Protein AF-A0A351C4S5-F1 (afdb_monomer_lite)

Structure (mmCIF, N/CA/C/O backbone):
data_AF-A0A351C4S5-F1
#
_entry.id   AF-A0A351C4S5-F1
#
loop_
_atom_site.group_PDB
_atom_site.id
_atom_site.type_symbol
_atom_site.label_atom_id
_atom_site.label_alt_id
_atom_site.label_comp_id
_atom_site.label_asym_id
_atom_site.label_entity_id
_atom_site.label_seq_id
_atom_site.pdbx_PDB_ins_code
_atom_site.Cartn_x
_atom_site.Cartn_y
_atom_site.Cartn_z
_atom_site.occupancy
_atom_site.B_iso_or_equiv
_atom_site.auth_seq_id
_atom_site.auth_comp_id
_atom_site.auth_asym_id
_atom_site.auth_atom_id
_atom_site.pdbx_PDB_model_num
ATOM 1 N N . MET A 1 1 ? 47.647 10.165 -13.454 1.00 31.45 1 MET A N 1
ATOM 2 C CA . MET A 1 1 ? 47.390 11.399 -14.233 1.00 31.45 1 MET A CA 1
ATOM 3 C C . MET A 1 1 ? 46.393 11.070 -15.340 1.00 31.45 1 MET A C 1
ATOM 5 O O . MET A 1 1 ? 46.731 10.195 -16.114 1.00 31.45 1 MET A O 1
ATOM 9 N N . ARG A 1 2 ? 45.232 11.763 -15.352 1.00 29.12 2 ARG A N 1
ATOM 10 C CA . ARG A 1 2 ? 44.241 12.017 -16.445 1.00 29.12 2 ARG A CA 1
ATOM 11 C C . ARG A 1 2 ? 43.713 10.807 -17.261 1.00 29.12 2 ARG A C 1
ATOM 13 O O . ARG A 1 2 ? 44.501 10.076 -17.832 1.00 29.12 2 ARG A O 1
ATOM 20 N N . ALA A 1 3 ? 42.407 10.478 -17.222 1.00 31.06 3 ALA A N 1
ATOM 21 C CA . ALA A 1 3 ? 41.271 11.088 -17.971 1.00 31.06 3 ALA A CA 1
ATOM 22 C C . ALA A 1 3 ? 41.498 11.008 -19.501 1.00 31.06 3 ALA A C 1
ATOM 24 O O . ALA A 1 3 ? 42.571 11.394 -19.942 1.00 31.06 3 ALA A O 1
ATOM 25 N N . THR A 1 4 ? 40.619 10.544 -20.399 1.00 35.41 4 THR A N 1
ATOM 26 C CA . THR A 1 4 ? 39.140 10.538 -20.546 1.00 35.41 4 THR A CA 1
ATOM 27 C C . THR A 1 4 ? 38.830 9.799 -21.870 1.00 35.41 4 THR A C 1
ATOM 29 O O . THR A 1 4 ? 39.731 9.753 -22.702 1.00 35.41 4 THR A O 1
ATOM 32 N N . LEU A 1 5 ? 37.597 9.304 -22.091 1.00 30.70 5 LEU A N 1
ATOM 33 C CA . LEU A 1 5 ? 36.841 9.234 -23.379 1.00 30.70 5 LEU A CA 1
ATOM 34 C C . LEU A 1 5 ? 35.599 8.339 -23.158 1.00 30.70 5 LEU A C 1
ATOM 36 O O . LEU A 1 5 ? 35.721 7.133 -22.996 1.00 30.70 5 LEU A O 1
ATOM 40 N N . HIS A 1 6 ? 34.473 8.928 -22.757 1.00 31.64 6 HIS A N 1
ATOM 41 C CA . HIS A 1 6 ? 33.320 9.344 -23.576 1.00 31.64 6 HIS A CA 1
ATOM 42 C C . HIS A 1 6 ? 32.434 8.207 -24.106 1.00 31.64 6 HIS A C 1
ATOM 44 O O . HIS A 1 6 ? 32.790 7.445 -24.994 1.00 31.64 6 HIS A O 1
ATOM 50 N N . ASN A 1 7 ? 31.242 8.190 -23.512 1.00 35.78 7 ASN A N 1
ATOM 51 C CA . ASN A 1 7 ? 30.105 7.314 -23.706 1.00 35.78 7 ASN A CA 1
ATOM 52 C C . ASN A 1 7 ? 29.044 8.108 -24.494 1.00 35.78 7 ASN A C 1
ATOM 54 O O . ASN A 1 7 ? 28.568 9.120 -23.981 1.00 35.78 7 ASN A O 1
ATOM 58 N N . THR A 1 8 ? 28.701 7.697 -25.716 1.00 32.88 8 THR A N 1
ATOM 59 C CA . THR A 1 8 ? 27.538 8.212 -26.467 1.00 32.88 8 THR A CA 1
ATOM 60 C C . THR A 1 8 ? 27.037 7.144 -27.437 1.00 32.88 8 THR A C 1
ATOM 62 O O . THR A 1 8 ? 27.452 7.114 -28.592 1.00 32.88 8 THR A O 1
ATOM 65 N N . ALA A 1 9 ? 26.151 6.267 -26.970 1.00 29.78 9 ALA A N 1
ATOM 66 C CA . ALA A 1 9 ? 25.188 5.549 -27.806 1.00 29.78 9 ALA A CA 1
ATOM 67 C C . ALA A 1 9 ? 24.167 4.857 -26.895 1.00 29.78 9 ALA A C 1
ATOM 69 O O . ALA A 1 9 ? 24.477 3.808 -26.344 1.00 29.78 9 ALA A O 1
ATOM 70 N N . SER A 1 10 ? 22.997 5.473 -26.698 1.00 37.47 10 SER A N 1
ATOM 71 C CA . SER A 1 10 ? 21.701 4.816 -26.412 1.00 37.47 10 SER A CA 1
ATOM 72 C C . SER A 1 10 ? 20.688 5.855 -25.937 1.00 37.47 10 SER A C 1
ATOM 74 O O . SER A 1 10 ? 20.418 5.954 -24.752 1.00 37.47 10 SER A O 1
ATOM 76 N N . PHE A 1 11 ? 20.153 6.663 -26.852 1.00 37.97 11 PHE A N 1
ATOM 77 C CA . PHE A 1 11 ? 18.953 7.478 -26.616 1.00 37.97 11 PHE A CA 1
ATOM 78 C C . PHE A 1 11 ? 18.295 7.763 -27.972 1.00 37.97 11 PHE A C 1
ATOM 80 O O . PHE A 1 11 ? 18.429 8.847 -28.527 1.00 37.97 11 PHE A O 1
ATOM 87 N N . ALA A 1 12 ? 17.665 6.744 -28.561 1.00 29.59 12 ALA A N 1
ATOM 88 C CA . ALA A 1 12 ? 16.801 6.918 -29.737 1.00 29.59 12 ALA A CA 1
ATOM 89 C C . ALA A 1 12 ? 15.737 5.815 -29.914 1.00 29.59 12 ALA A C 1
ATOM 91 O O . ALA A 1 12 ? 14.929 5.905 -30.832 1.00 29.59 12 ALA A O 1
ATOM 92 N N . LEU A 1 13 ? 15.686 4.794 -29.050 1.00 34.06 13 LEU A N 1
ATOM 93 C CA . LEU A 1 13 ? 14.859 3.603 -29.271 1.00 34.06 13 LEU A CA 1
ATOM 94 C C . LEU A 1 13 ? 13.734 3.449 -28.234 1.00 34.06 13 LEU A C 1
ATOM 96 O O . LEU A 1 13 ? 13.562 2.391 -27.657 1.00 34.06 13 LEU A O 1
ATOM 100 N N . ILE A 1 14 ? 12.981 4.516 -27.960 1.00 39.47 14 ILE A N 1
ATOM 101 C CA . ILE A 1 14 ? 11.713 4.410 -27.200 1.00 39.47 14 ILE A CA 1
ATOM 102 C C . ILE A 1 14 ? 10.558 5.114 -27.940 1.00 39.47 14 ILE A C 1
ATOM 104 O O . ILE A 1 14 ? 9.404 4.727 -27.804 1.00 39.47 14 ILE A O 1
ATOM 108 N N . ALA A 1 15 ? 10.844 6.053 -28.850 1.00 33.88 15 ALA A N 1
ATOM 109 C CA . ALA A 1 15 ? 9.812 6.759 -29.618 1.00 33.88 15 ALA A CA 1
ATOM 110 C C . ALA A 1 15 ? 9.330 6.033 -30.898 1.00 33.88 15 ALA A C 1
ATOM 112 O O . ALA A 1 15 ? 8.409 6.513 -31.552 1.00 33.88 15 ALA A O 1
ATOM 113 N N . ALA A 1 16 ? 9.921 4.892 -31.279 1.00 32.41 16 ALA A N 1
ATOM 114 C CA . ALA A 1 16 ? 9.614 4.213 -32.549 1.00 32.41 16 ALA A CA 1
ATOM 115 C C . ALA A 1 16 ? 8.739 2.946 -32.424 1.00 32.41 16 ALA A C 1
ATOM 117 O O . ALA A 1 16 ? 8.322 2.406 -33.446 1.00 32.41 16 ALA A O 1
ATOM 118 N N . LEU A 1 17 ? 8.417 2.476 -31.211 1.00 37.06 17 LEU A N 1
ATOM 119 C CA . LEU A 1 17 ? 7.699 1.202 -31.024 1.00 37.06 17 LEU A CA 1
ATOM 120 C C . LEU A 1 17 ? 6.160 1.333 -31.001 1.00 37.06 17 LEU A C 1
ATOM 122 O O . LEU A 1 17 ? 5.456 0.332 -30.955 1.00 37.06 17 LEU A O 1
ATOM 126 N N . LEU A 1 18 ? 5.616 2.550 -31.107 1.00 35.62 18 LEU A N 1
ATOM 127 C CA . LEU A 1 18 ? 4.166 2.812 -31.094 1.00 35.62 18 LEU A CA 1
ATOM 128 C C . LEU A 1 18 ? 3.515 2.912 -32.489 1.00 35.62 18 LEU A C 1
ATOM 130 O O . LEU A 1 18 ? 2.342 3.261 -32.582 1.00 35.62 18 LEU A O 1
ATOM 134 N N . LEU A 1 19 ? 4.228 2.583 -33.579 1.00 33.00 19 LEU A N 1
ATOM 135 C CA . LEU A 1 19 ? 3.692 2.711 -34.947 1.00 33.00 19 LEU A CA 1
ATOM 136 C C . LEU A 1 19 ? 3.712 1.445 -35.823 1.00 33.00 19 LEU A C 1
ATOM 138 O O . LEU A 1 19 ? 3.439 1.544 -37.018 1.00 33.00 19 LEU A O 1
ATOM 142 N N . VAL A 1 20 ? 3.985 0.253 -35.279 1.00 36.84 20 VAL A N 1
ATOM 143 C CA . VAL A 1 20 ? 3.988 -0.991 -36.079 1.00 36.84 20 VAL A CA 1
ATOM 144 C C . VAL A 1 20 ? 3.228 -2.116 -35.381 1.00 36.84 20 VAL A C 1
ATOM 146 O O . VAL A 1 20 ? 3.829 -3.105 -34.997 1.00 36.84 20 VAL A O 1
ATOM 149 N N . LEU A 1 21 ? 1.902 -1.999 -35.252 1.00 34.41 21 LEU A N 1
ATOM 150 C CA . LEU A 1 21 ? 1.003 -3.152 -35.064 1.00 34.41 21 LEU A CA 1
ATOM 151 C C . LEU A 1 21 ? -0.395 -2.855 -35.643 1.00 34.41 21 LEU A C 1
ATOM 153 O O . LEU A 1 21 ? -1.374 -2.684 -34.924 1.00 34.41 21 LEU A O 1
ATOM 157 N N . SER A 1 22 ? -0.504 -2.823 -36.971 1.00 38.31 22 SER A N 1
ATOM 158 C CA . SER A 1 22 ? -1.782 -2.973 -37.684 1.00 38.31 22 SER A CA 1
ATOM 159 C C . SER A 1 22 ? -1.662 -4.077 -38.738 1.00 38.31 22 SER A C 1
ATOM 161 O O . SER A 1 22 ? -1.657 -3.845 -39.943 1.00 38.31 22 SER A O 1
ATOM 163 N N . GLY A 1 23 ? -1.534 -5.316 -38.258 1.00 32.28 23 GLY A N 1
ATOM 164 C CA . GLY A 1 23 ? -1.707 -6.531 -39.058 1.00 32.28 23 GLY A CA 1
ATOM 165 C C . GLY A 1 23 ? -3.012 -7.237 -38.662 1.00 32.28 23 GLY A C 1
ATOM 166 O O . GLY A 1 23 ? -3.305 -7.310 -37.467 1.00 32.28 23 GLY A O 1
ATOM 167 N N . PRO A 1 24 ? -3.824 -7.731 -39.614 1.00 30.86 24 PRO A N 1
ATOM 168 C CA . PRO A 1 24 ? -5.146 -8.273 -39.311 1.00 30.86 24 PRO A CA 1
ATOM 169 C C . PRO A 1 24 ? -5.042 -9.617 -38.575 1.00 30.86 24 PRO A C 1
ATOM 171 O O . PRO A 1 24 ? -4.341 -10.527 -39.017 1.00 30.86 24 PRO A O 1
ATOM 174 N N . LYS A 1 25 ? -5.775 -9.757 -37.463 1.00 35.47 25 LYS A N 1
ATOM 175 C CA . LYS A 1 25 ? -5.999 -11.049 -36.795 1.00 35.47 25 LYS A CA 1
ATOM 176 C C . LYS A 1 25 ? -7.000 -11.895 -37.605 1.00 35.47 25 LYS A C 1
ATOM 178 O O . LYS A 1 25 ? -7.930 -11.326 -38.180 1.00 35.47 25 LYS A O 1
ATOM 183 N N . PRO A 1 26 ? -6.855 -13.233 -37.652 1.00 28.98 26 PRO A N 1
ATOM 184 C CA . PRO A 1 26 ? -7.799 -14.101 -38.346 1.00 28.98 26 PRO A CA 1
ATOM 185 C C . PRO A 1 26 ? -9.131 -14.179 -37.587 1.00 28.98 26 PRO A C 1
ATOM 187 O O . PRO A 1 26 ? -9.164 -14.273 -36.360 1.00 28.98 26 PRO A O 1
ATOM 190 N N . ALA A 1 27 ? -10.226 -14.129 -38.345 1.00 29.84 27 ALA A N 1
ATOM 191 C CA . ALA A 1 27 ? -11.593 -14.217 -37.853 1.00 29.84 27 ALA A CA 1
ATOM 192 C C . ALA A 1 27 ? -11.905 -15.626 -37.321 1.00 29.84 27 ALA A C 1
ATOM 194 O O . ALA A 1 27 ? -11.733 -16.613 -38.037 1.00 29.84 27 ALA A O 1
ATOM 195 N N . PHE A 1 28 ? -12.410 -15.709 -36.090 1.00 29.08 28 PHE A N 1
ATOM 196 C CA . PHE A 1 28 ? -13.125 -16.888 -35.610 1.00 29.08 28 PHE A CA 1
ATOM 197 C C . PHE A 1 28 ? -14.581 -16.808 -36.079 1.00 29.08 28 PHE A C 1
ATOM 199 O O . PHE A 1 28 ? -15.239 -15.780 -35.926 1.00 29.08 28 PHE A O 1
ATOM 206 N N . ALA A 1 29 ? -15.048 -17.888 -36.703 1.00 28.16 29 ALA A N 1
ATOM 207 C CA . ALA A 1 29 ? -16.394 -18.024 -37.233 1.00 28.16 29 ALA A CA 1
ATOM 208 C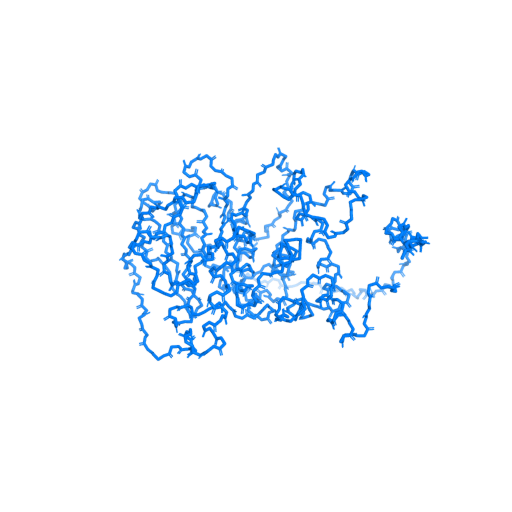 C . ALA A 1 29 ? -17.428 -18.065 -36.096 1.00 28.16 29 ALA A C 1
ATOM 210 O O . ALA A 1 29 ? -17.311 -18.872 -35.176 1.00 28.16 29 ALA A O 1
ATOM 211 N N . ALA A 1 30 ? -18.439 -17.203 -36.190 1.00 27.12 30 ALA A N 1
ATOM 212 C CA . ALA A 1 30 ? -19.672 -17.309 -35.426 1.00 27.12 30 ALA A CA 1
ATOM 213 C C . ALA A 1 30 ? -20.612 -18.281 -36.152 1.00 27.12 30 ALA A C 1
ATOM 215 O O . ALA A 1 30 ? -20.925 -18.072 -37.326 1.00 27.12 30 ALA A O 1
ATOM 216 N N . GLU A 1 31 ? -21.047 -19.336 -35.467 1.00 27.23 31 GLU A N 1
ATOM 217 C CA . GLU A 1 31 ? -22.171 -20.164 -35.904 1.00 27.23 31 GLU A CA 1
ATOM 218 C C . GLU A 1 31 ? -23.482 -19.613 -35.332 1.00 27.23 31 GLU A C 1
ATOM 220 O O . GLU A 1 31 ? -23.534 -19.065 -34.231 1.00 27.23 31 GLU A O 1
ATOM 225 N N . SER A 1 32 ? -24.523 -19.710 -36.151 1.00 29.28 32 SER A N 1
ATOM 226 C CA . SER A 1 32 ? -25.830 -19.075 -36.027 1.00 29.28 32 SER A CA 1
ATOM 227 C C . SER A 1 32 ? -26.835 -19.849 -35.159 1.00 29.28 32 SER A C 1
ATOM 229 O O . SER A 1 32 ? -26.936 -21.067 -35.275 1.00 29.28 32 SER A O 1
ATOM 231 N N . ASP A 1 33 ? -27.606 -19.065 -34.400 1.00 33.19 33 ASP A N 1
ATOM 232 C CA . ASP A 1 33 ? -28.903 -19.240 -33.699 1.00 33.19 33 ASP A CA 1
ATOM 233 C C . ASP A 1 33 ? -29.888 -20.329 -34.220 1.00 33.19 33 ASP A C 1
ATOM 235 O O . ASP A 1 33 ? -29.825 -20.667 -35.409 1.00 33.19 33 ASP A O 1
ATOM 239 N N . PRO A 1 34 ? -30.868 -20.835 -33.415 1.00 33.94 34 PRO A N 1
ATOM 240 C CA . PRO A 1 34 ? -32.028 -20.009 -33.009 1.00 33.94 34 PRO A CA 1
ATOM 241 C C . PRO A 1 34 ? -32.689 -20.270 -31.621 1.00 33.94 34 PRO A C 1
ATOM 243 O O . PRO A 1 34 ? -32.809 -21.399 -31.144 1.00 33.94 34 PRO A O 1
ATOM 246 N N . ASP A 1 35 ? -33.235 -19.187 -31.058 1.00 30.64 35 ASP A N 1
ATOM 247 C CA . ASP A 1 35 ? -34.238 -19.027 -29.972 1.00 30.64 35 ASP A CA 1
ATOM 248 C C . ASP A 1 35 ? -35.634 -19.676 -30.261 1.00 30.64 35 ASP A C 1
ATOM 250 O O . ASP A 1 35 ? -35.849 -20.139 -31.388 1.00 30.64 35 ASP A O 1
ATOM 254 N N . PRO A 1 36 ? -36.693 -19.592 -29.395 1.00 43.78 36 PRO A N 1
ATOM 255 C CA . PRO A 1 36 ? -36.783 -19.287 -27.943 1.00 43.78 36 PRO A CA 1
ATOM 256 C C . PRO A 1 36 ? -37.808 -20.167 -27.153 1.00 43.78 36 PRO A C 1
ATOM 258 O O . PRO A 1 36 ? -38.821 -20.584 -27.712 1.00 43.78 36 PRO A O 1
ATOM 261 N N . VAL A 1 37 ? -37.694 -20.320 -25.816 1.00 29.41 37 VAL A N 1
ATOM 262 C CA . VAL A 1 37 ? -38.869 -20.592 -24.933 1.00 29.41 37 VAL A CA 1
ATOM 263 C C . VAL A 1 37 ? -38.724 -19.980 -23.523 1.00 29.41 37 VAL A C 1
ATOM 265 O O . VAL A 1 37 ? -37.982 -20.466 -22.679 1.00 29.41 37 VAL A O 1
ATOM 268 N N . SER A 1 38 ? -39.530 -18.940 -23.275 1.00 28.88 38 SER A N 1
ATOM 269 C CA . SER A 1 38 ? -40.297 -18.616 -22.053 1.00 28.88 38 SER A CA 1
ATOM 270 C C . SER A 1 38 ? -39.954 -19.352 -20.737 1.00 28.88 38 SER A C 1
ATOM 272 O O . SER A 1 38 ? -40.337 -20.506 -20.542 1.00 28.88 38 SER A O 1
ATOM 274 N N . GLY A 1 39 ? -39.454 -18.611 -19.740 1.00 26.67 39 GLY A N 1
ATOM 275 C CA . GLY A 1 39 ? -39.440 -19.056 -18.343 1.00 26.67 39 GLY A CA 1
ATOM 276 C C . GLY A 1 39 ? -38.959 -17.974 -17.378 1.00 26.67 39 GLY A C 1
ATOM 277 O O . GLY A 1 39 ? -37.790 -17.622 -17.347 1.00 26.67 39 GLY A O 1
ATOM 278 N N . ARG A 1 40 ? -39.884 -17.425 -16.594 1.00 32.84 40 ARG A N 1
ATOM 279 C CA . ARG A 1 40 ? -39.691 -16.342 -15.620 1.00 32.84 40 ARG A CA 1
ATOM 280 C C . ARG A 1 40 ? -38.689 -16.756 -14.524 1.00 32.84 40 ARG A C 1
ATOM 282 O O . ARG A 1 40 ? -39.000 -17.634 -13.726 1.00 32.84 40 ARG A O 1
ATOM 289 N N . SER A 1 41 ? -37.541 -16.085 -14.447 1.00 25.61 41 SER A N 1
ATOM 290 C CA . SER A 1 41 ? -36.600 -16.155 -13.320 1.00 25.61 41 SER A CA 1
ATOM 291 C C . SER A 1 41 ? -36.228 -14.732 -12.913 1.00 25.61 41 SER A C 1
ATOM 293 O O . SER A 1 41 ? -35.716 -13.956 -13.715 1.00 25.61 41 SER A O 1
ATOM 295 N N . VAL A 1 42 ? -36.563 -14.372 -11.677 1.00 33.97 42 VAL A N 1
ATOM 296 C CA . VAL A 1 42 ? -36.123 -13.132 -11.037 1.00 33.97 42 VAL A CA 1
ATOM 297 C C . VAL A 1 42 ? -34.687 -13.376 -10.584 1.00 33.97 42 VAL A C 1
ATOM 299 O O . VAL A 1 42 ? -34.466 -14.105 -9.620 1.00 33.97 42 VAL A O 1
ATOM 302 N N . HIS A 1 43 ? -33.716 -12.810 -11.298 1.00 26.64 43 HIS A N 1
ATOM 303 C CA . HIS A 1 43 ? -32.318 -12.795 -10.881 1.00 26.64 43 HIS A CA 1
ATOM 304 C C . HIS A 1 43 ? -31.965 -11.393 -10.390 1.00 26.64 43 HIS A C 1
ATOM 306 O O . HIS A 1 43 ? -31.968 -10.425 -11.147 1.00 26.64 43 HIS A O 1
ATOM 312 N N . LEU A 1 44 ? -31.729 -11.297 -9.083 1.00 32.16 44 LEU A N 1
ATOM 313 C CA . LEU A 1 44 ? -31.087 -10.159 -8.448 1.00 32.16 44 LEU A CA 1
ATOM 314 C C . LEU A 1 44 ? -29.584 -10.296 -8.691 1.00 32.16 44 LEU A C 1
ATOM 316 O O . LEU A 1 44 ? -28.926 -11.105 -8.046 1.00 32.16 44 LEU A O 1
ATOM 320 N N . THR A 1 45 ? -29.051 -9.493 -9.598 1.00 26.36 45 THR A N 1
ATOM 321 C CA . THR A 1 45 ? -27.617 -9.209 -9.675 1.00 26.36 45 THR A CA 1
ATOM 322 C C . THR A 1 45 ? -27.458 -7.705 -9.820 1.00 26.36 45 THR A C 1
ATOM 324 O O . THR A 1 45 ? -27.775 -7.177 -10.886 1.00 26.36 45 THR A O 1
ATOM 327 N N . PRO A 1 46 ? -26.963 -6.981 -8.806 1.00 30.52 46 PRO A N 1
ATOM 328 C CA . PRO A 1 46 ? -26.264 -5.744 -9.061 1.00 30.52 46 PRO A CA 1
ATOM 329 C C . PRO A 1 46 ? -24.804 -6.127 -9.309 1.00 30.52 46 PRO A C 1
ATOM 331 O O . PRO A 1 46 ? -23.984 -6.112 -8.398 1.00 30.52 46 PRO A O 1
ATOM 334 N N . GLN A 1 47 ? -24.482 -6.536 -10.536 1.00 31.91 47 GLN A N 1
ATOM 335 C CA . GLN A 1 47 ? -23.096 -6.459 -10.976 1.00 31.91 47 GLN A CA 1
ATOM 336 C C . GLN A 1 47 ? -22.881 -4.981 -11.292 1.00 31.91 47 GLN A C 1
ATOM 338 O O . GLN A 1 47 ? -23.349 -4.472 -12.308 1.00 31.91 47 GLN A O 1
ATOM 343 N N . LEU A 1 48 ? -22.331 -4.263 -10.315 1.00 30.42 48 LEU A N 1
ATOM 344 C CA . LEU A 1 48 ? -21.966 -2.866 -10.459 1.00 30.42 48 LEU A CA 1
ATOM 345 C C . LEU A 1 48 ? -20.759 -2.828 -11.407 1.00 30.42 48 LEU A C 1
ATOM 347 O O . LEU A 1 48 ? -19.613 -2.873 -10.968 1.00 30.42 48 LEU A O 1
ATOM 351 N N . ASP A 1 49 ? -21.022 -2.820 -12.714 1.00 28.62 49 ASP A N 1
ATOM 352 C CA . ASP A 1 49 ? -20.033 -2.432 -13.716 1.00 28.62 49 ASP A CA 1
ATOM 353 C C . ASP A 1 49 ? -19.723 -0.953 -13.476 1.00 28.62 49 ASP A C 1
ATOM 355 O O . ASP A 1 49 ? -20.398 -0.050 -13.972 1.00 28.62 49 ASP A O 1
ATOM 359 N N . LEU A 1 50 ? -18.734 -0.705 -12.618 1.00 33.53 50 LEU A N 1
ATOM 360 C CA . LEU A 1 50 ? -18.165 0.614 -12.406 1.00 33.53 50 LEU A CA 1
ATOM 361 C C . LEU A 1 50 ? -17.424 1.006 -13.690 1.00 33.53 50 LEU A C 1
ATOM 363 O O . LEU A 1 50 ? -16.248 0.690 -13.884 1.00 33.53 50 LEU A O 1
ATOM 367 N N . ASP A 1 51 ? -18.152 1.675 -14.581 1.00 29.69 51 ASP A N 1
ATOM 368 C CA . ASP A 1 51 ? -17.612 2.455 -15.690 1.00 29.69 51 ASP A CA 1
ATOM 369 C C . ASP A 1 51 ? -16.738 3.582 -15.118 1.00 29.69 51 ASP A C 1
ATOM 371 O O . ASP A 1 51 ? -17.201 4.661 -14.753 1.00 29.69 51 ASP A O 1
ATOM 375 N N . LEU A 1 52 ? -15.453 3.279 -14.937 1.00 35.50 52 LEU A N 1
ATOM 376 C CA . LEU A 1 52 ? -14.448 4.181 -14.382 1.00 35.50 52 LEU A CA 1
ATOM 377 C C . LEU A 1 52 ? -13.665 4.849 -15.515 1.00 35.50 52 LEU A C 1
ATOM 379 O O . LEU A 1 52 ? -12.436 4.798 -15.560 1.00 35.50 52 LEU A O 1
ATOM 383 N N . SER A 1 53 ? -14.364 5.541 -16.414 1.00 27.23 53 SER A N 1
ATOM 384 C CA . SER A 1 53 ? -13.741 6.671 -17.095 1.00 27.23 53 SER A CA 1
ATOM 385 C C . SER A 1 53 ? -13.615 7.807 -16.076 1.00 27.23 53 SER A C 1
ATOM 387 O O . SER A 1 53 ? -14.561 8.563 -15.863 1.00 27.23 53 SER A O 1
ATOM 389 N N . HIS A 1 54 ? -12.478 7.913 -15.386 1.00 36.75 54 HIS A N 1
ATOM 390 C CA . HIS A 1 54 ? -12.198 9.103 -14.584 1.00 36.75 54 HIS A CA 1
ATOM 391 C C . HIS A 1 54 ? -11.940 10.286 -15.532 1.00 36.75 54 HIS A C 1
ATOM 393 O O . HIS A 1 54 ? -10.970 10.244 -16.298 1.00 36.75 54 HIS A O 1
ATOM 399 N N . PRO A 1 55 ? -12.765 11.351 -15.515 1.00 28.86 55 PRO A N 1
ATOM 400 C CA . PRO A 1 55 ? -12.363 12.614 -16.104 1.00 28.86 55 PRO A CA 1
ATOM 401 C C . PRO A 1 55 ? -11.200 13.152 -15.266 1.00 28.86 55 PRO A C 1
ATOM 403 O O . PRO A 1 55 ? -11.259 13.161 -14.039 1.00 28.86 55 PRO A O 1
ATOM 406 N N . GLY A 1 56 ? -10.111 13.531 -15.934 1.00 32.66 56 GLY A N 1
ATOM 407 C CA . GLY A 1 56 ? -8.873 13.943 -15.281 1.00 32.66 56 GLY A CA 1
ATOM 408 C C . GLY A 1 56 ? -9.102 15.003 -14.205 1.00 32.66 56 GLY A C 1
ATOM 409 O O . GLY A 1 56 ? -9.524 16.121 -14.503 1.00 32.66 56 GLY A O 1
ATOM 410 N N . HIS A 1 57 ? -8.767 14.665 -12.962 1.00 33.25 57 HIS A N 1
ATOM 411 C CA . HIS A 1 57 ? -8.566 15.657 -11.919 1.00 33.25 57 HIS A CA 1
ATOM 412 C C . HIS A 1 57 ? -7.188 16.282 -12.126 1.00 33.25 57 HIS A C 1
ATOM 414 O O . HIS A 1 57 ? -6.150 15.721 -11.785 1.00 33.25 57 HIS A O 1
ATOM 420 N N . GLY A 1 58 ? -7.190 17.439 -12.784 1.00 29.27 58 GLY A N 1
ATOM 421 C CA . GLY A 1 58 ? -6.024 18.297 -12.891 1.00 29.27 58 GLY A CA 1
ATOM 422 C C . GLY A 1 58 ? -5.800 19.073 -11.598 1.00 29.27 58 GLY A C 1
ATOM 423 O O . GLY A 1 58 ? -6.392 20.127 -11.435 1.00 29.27 58 GLY A O 1
ATOM 424 N N . SER A 1 59 ? -4.916 18.589 -10.731 1.00 30.81 59 SER A N 1
ATOM 425 C CA . SER A 1 59 ? -4.037 19.380 -9.852 1.00 30.81 59 SER A CA 1
ATOM 426 C C . SER A 1 59 ? -3.165 18.430 -9.026 1.00 30.81 59 SER A C 1
ATOM 428 O O . SER A 1 59 ? -3.496 17.267 -8.838 1.00 30.81 59 SER A O 1
ATOM 430 N N . ALA A 1 60 ? -1.987 18.898 -8.620 1.00 35.44 60 ALA A N 1
ATOM 431 C CA . ALA A 1 60 ? -0.910 18.098 -8.044 1.00 35.44 60 ALA A CA 1
ATOM 432 C C . ALA A 1 60 ? -1.208 17.601 -6.617 1.00 35.44 60 ALA A C 1
ATOM 434 O O . ALA A 1 60 ? -0.793 18.228 -5.647 1.00 35.44 60 ALA A O 1
ATOM 435 N N . GLU A 1 61 ? -1.902 16.475 -6.488 1.00 47.91 61 GLU A N 1
ATOM 436 C CA . GLU A 1 61 ? -2.344 15.960 -5.191 1.00 47.91 61 GLU A CA 1
ATOM 437 C C . GLU A 1 61 ? -1.775 14.559 -4.902 1.00 47.91 61 GLU A C 1
ATOM 439 O O . GLU A 1 61 ? -1.931 13.613 -5.678 1.00 47.91 61 GLU A O 1
ATOM 444 N N . HIS A 1 62 ? -1.022 14.456 -3.800 1.00 60.41 62 HIS A N 1
ATOM 445 C CA . HIS A 1 62 ? -0.322 13.247 -3.365 1.00 60.41 62 HIS A CA 1
ATOM 446 C C . HIS A 1 62 ? -1.291 12.310 -2.637 1.00 60.41 62 HIS A C 1
ATOM 448 O O . HIS A 1 62 ? -1.369 12.331 -1.411 1.00 60.41 62 HIS A O 1
ATOM 454 N N . PHE A 1 63 ? -2.008 11.478 -3.399 1.00 77.94 63 PHE A N 1
ATOM 455 C CA . PHE A 1 63 ? -2.874 10.419 -2.859 1.00 77.94 63 PHE A CA 1
ATOM 456 C C . PHE A 1 63 ? -2.103 9.430 -1.961 1.00 77.94 63 PHE A C 1
ATOM 458 O O . PHE A 1 63 ? -2.672 8.932 -0.993 1.00 77.94 63 PHE A O 1
ATOM 465 N N . CYS A 1 64 ? -0.818 9.196 -2.258 1.00 85.19 64 CYS A N 1
ATOM 466 C CA . CYS A 1 64 ? 0.103 8.381 -1.468 1.00 85.19 64 CYS A CA 1
ATOM 467 C C . CYS A 1 64 ? 0.851 9.250 -0.451 1.00 85.19 64 CYS A C 1
ATOM 469 O O . CYS A 1 64 ? 1.505 10.233 -0.811 1.00 85.19 64 CYS A O 1
ATOM 471 N N . GLY A 1 65 ? 0.763 8.875 0.825 1.00 85.00 65 GLY A N 1
ATOM 472 C CA . GLY A 1 65 ? 1.495 9.503 1.928 1.00 85.00 65 GLY A CA 1
ATOM 473 C C . GLY A 1 65 ? 2.668 8.669 2.447 1.00 85.00 65 GLY A C 1
ATOM 474 O O . GLY A 1 65 ? 3.251 9.014 3.481 1.00 85.00 65 GLY A O 1
ATOM 475 N N . THR A 1 66 ? 3.003 7.550 1.807 1.00 89.62 66 THR A N 1
ATOM 476 C CA . THR A 1 66 ? 4.059 6.649 2.280 1.00 89.62 66 THR A CA 1
ATOM 477 C C . THR A 1 66 ? 5.435 7.308 2.157 1.00 89.62 66 THR A C 1
ATOM 479 O O . THR A 1 66 ? 5.881 7.691 1.080 1.00 89.62 66 THR A O 1
ATOM 482 N N . ASP A 1 67 ? 6.145 7.434 3.282 1.00 89.75 67 ASP A N 1
ATOM 483 C CA . ASP A 1 67 ? 7.522 7.931 3.287 1.00 89.75 67 ASP A CA 1
ATOM 484 C C . ASP A 1 67 ? 8.501 6.758 3.227 1.00 89.75 67 ASP A C 1
ATOM 486 O O . ASP A 1 67 ? 8.607 5.951 4.150 1.00 89.75 67 ASP A O 1
ATOM 490 N N . MET A 1 68 ? 9.241 6.688 2.125 1.00 89.12 68 MET A N 1
ATOM 491 C CA . MET A 1 68 ? 10.195 5.613 1.830 1.00 89.12 68 MET A CA 1
ATOM 492 C C . MET A 1 68 ? 11.638 6.114 1.775 1.00 89.12 68 MET A C 1
ATOM 494 O O . MET A 1 68 ? 12.583 5.336 1.612 1.00 89.12 68 MET A O 1
ATOM 498 N N . THR A 1 69 ? 11.816 7.433 1.836 1.00 88.56 69 THR A N 1
ATOM 499 C CA . THR A 1 69 ? 13.066 8.085 1.439 1.00 88.56 69 THR A CA 1
ATOM 500 C C . THR A 1 69 ? 13.757 8.768 2.602 1.00 88.56 69 THR A C 1
ATOM 502 O O . THR A 1 69 ? 14.990 8.850 2.584 1.00 88.56 69 THR A O 1
ATOM 505 N N . SER A 1 70 ? 13.011 9.204 3.624 1.00 89.94 70 SER A N 1
ATOM 506 C CA . SER A 1 70 ? 13.615 9.872 4.770 1.00 89.94 70 SER A CA 1
ATOM 507 C C . SER A 1 70 ? 14.604 8.958 5.504 1.00 89.94 70 SER A C 1
ATOM 509 O O . SER A 1 70 ? 14.433 7.732 5.544 1.00 89.94 70 SER A O 1
ATOM 511 N N . PRO A 1 71 ? 15.647 9.530 6.134 1.00 92.06 71 PRO A N 1
ATOM 512 C CA . PRO A 1 71 ? 16.575 8.754 6.949 1.00 92.06 71 PRO A CA 1
ATOM 513 C C . PRO A 1 71 ? 15.873 7.942 8.043 1.00 92.06 71 PRO A C 1
ATOM 515 O O . PRO A 1 71 ? 16.242 6.792 8.269 1.00 92.06 71 PRO A O 1
ATOM 518 N N . SER A 1 72 ? 14.841 8.507 8.679 1.00 89.75 72 SER A N 1
ATOM 519 C CA . SER A 1 72 ? 14.023 7.812 9.679 1.00 89.75 72 SER A CA 1
ATOM 520 C C . SER A 1 72 ? 13.296 6.617 9.082 1.00 89.75 72 SER A C 1
ATOM 522 O O . SER A 1 72 ? 13.366 5.529 9.649 1.00 89.75 72 SER A O 1
ATOM 524 N N . ALA A 1 73 ? 12.664 6.785 7.917 1.00 90.94 73 ALA A N 1
ATOM 525 C CA . ALA A 1 73 ? 11.933 5.696 7.295 1.00 90.94 73 ALA A CA 1
ATOM 526 C C . ALA A 1 73 ? 12.860 4.533 6.935 1.00 90.94 73 ALA A C 1
ATOM 528 O O . ALA A 1 73 ? 12.618 3.383 7.306 1.00 90.94 73 ALA A O 1
ATOM 529 N N . ARG A 1 74 ? 13.994 4.843 6.295 1.00 91.56 74 ARG A N 1
ATOM 530 C CA . ARG A 1 74 ? 15.002 3.839 5.929 1.00 91.56 74 ARG A CA 1
ATOM 531 C C . ARG A 1 74 ? 15.596 3.142 7.153 1.00 91.56 74 ARG A C 1
ATOM 533 O O . ARG A 1 74 ? 15.794 1.930 7.103 1.00 91.56 74 ARG A O 1
ATOM 540 N N . ALA A 1 75 ? 15.832 3.870 8.245 1.00 92.38 75 ALA A N 1
ATOM 541 C CA . ALA A 1 75 ? 16.361 3.301 9.483 1.00 92.38 75 ALA A CA 1
ATOM 542 C C . ALA A 1 75 ? 15.378 2.325 10.152 1.00 92.38 75 ALA A C 1
ATOM 544 O O . ALA A 1 75 ? 15.804 1.269 10.631 1.00 92.38 75 ALA A O 1
ATOM 545 N N . SER A 1 76 ? 14.075 2.630 10.158 1.00 93.06 76 SER A N 1
ATOM 546 C CA . SER A 1 76 ? 13.055 1.722 10.700 1.00 93.06 76 SER A CA 1
ATOM 547 C C . SER A 1 76 ? 12.971 0.424 9.898 1.00 93.06 76 SER A C 1
ATOM 549 O O . SER A 1 76 ? 13.001 -0.661 10.478 1.00 93.06 76 SER A O 1
ATOM 551 N N . VAL A 1 77 ? 12.964 0.517 8.564 1.00 93.06 77 VAL A N 1
ATOM 552 C CA . VAL A 1 77 ? 12.963 -0.663 7.684 1.00 93.06 77 VAL A CA 1
ATOM 553 C C . VAL A 1 77 ? 14.238 -1.485 7.841 1.00 93.06 77 VAL A C 1
ATOM 555 O O . VAL A 1 77 ? 14.180 -2.709 7.943 1.00 93.06 77 VAL A O 1
ATOM 558 N N . GLU A 1 78 ? 15.404 -0.843 7.897 1.00 92.75 78 GLU A N 1
ATOM 559 C CA . GLU A 1 78 ? 16.668 -1.546 8.112 1.00 92.75 78 GLU A CA 1
ATOM 560 C C . GLU A 1 78 ? 16.694 -2.269 9.464 1.00 92.75 78 GLU A C 1
ATOM 562 O O . GLU A 1 78 ? 17.122 -3.425 9.528 1.00 92.75 78 GLU A O 1
ATOM 567 N N . SER A 1 79 ? 16.184 -1.625 10.517 1.00 91.69 79 SER A N 1
ATOM 568 C CA . SER A 1 79 ? 16.068 -2.211 11.857 1.00 91.69 79 SER A CA 1
ATOM 569 C C . SER A 1 79 ? 15.152 -3.434 11.857 1.00 91.69 79 SER A C 1
ATOM 571 O O . SER A 1 79 ? 15.548 -4.492 12.355 1.00 91.69 79 SER A O 1
ATOM 573 N N . TYR A 1 80 ? 13.977 -3.325 11.229 1.00 92.81 80 TYR A N 1
ATOM 574 C CA . TYR A 1 80 ? 13.068 -4.450 11.005 1.00 92.81 80 TYR A CA 1
ATOM 575 C C . TYR A 1 80 ? 13.777 -5.601 10.276 1.00 92.81 80 TYR A C 1
ATOM 577 O O . TYR A 1 80 ? 13.815 -6.731 10.766 1.00 92.81 80 TYR A O 1
ATOM 585 N N . LEU A 1 81 ? 14.417 -5.328 9.135 1.00 93.06 81 LEU A N 1
ATOM 586 C CA . LEU A 1 81 ? 15.075 -6.358 8.330 1.00 93.06 81 LEU A CA 1
ATOM 587 C C . LEU A 1 81 ? 16.254 -7.010 9.063 1.00 93.06 81 LEU A C 1
ATOM 589 O O . LEU A 1 81 ? 16.477 -8.215 8.925 1.00 93.06 81 LEU A O 1
ATOM 593 N N . ALA A 1 82 ? 17.032 -6.239 9.824 1.00 92.38 82 ALA A N 1
ATOM 594 C CA . ALA A 1 82 ? 18.141 -6.754 10.621 1.00 92.38 82 ALA A CA 1
ATOM 595 C C . ALA A 1 82 ? 17.646 -7.729 11.687 1.00 92.38 82 ALA A C 1
ATOM 597 O O . ALA A 1 82 ? 18.186 -8.827 11.829 1.00 92.38 82 ALA A O 1
ATOM 598 N N . ALA A 1 83 ? 16.580 -7.361 12.382 1.00 89.81 83 ALA A N 1
ATOM 599 C CA . ALA A 1 83 ? 16.020 -8.181 13.431 1.00 89.81 83 ALA A CA 1
ATOM 600 C C . ALA A 1 83 ? 15.231 -9.386 12.868 1.00 89.81 83 ALA A C 1
ATOM 602 O O . ALA A 1 83 ? 15.355 -10.481 13.411 1.00 89.81 83 ALA A O 1
ATOM 603 N N . LYS A 1 84 ? 14.565 -9.270 11.708 1.00 89.75 84 LYS A N 1
ATOM 604 C CA . LYS A 1 84 ? 14.041 -10.415 10.930 1.00 89.75 84 LYS A CA 1
ATOM 605 C C . LYS A 1 84 ? 15.148 -11.409 10.568 1.00 89.75 84 LYS A C 1
ATOM 607 O O . LYS A 1 84 ? 15.002 -12.601 10.818 1.00 89.75 84 LYS A O 1
ATOM 612 N N . ARG A 1 85 ? 16.287 -10.936 10.040 1.00 90.75 85 ARG A N 1
ATOM 613 C CA . ARG A 1 85 ? 17.457 -11.789 9.729 1.00 90.75 85 ARG A CA 1
ATOM 614 C C . ARG A 1 85 ? 18.049 -12.465 10.966 1.00 90.75 85 ARG A C 1
ATOM 616 O O . ARG A 1 85 ? 18.585 -13.562 10.852 1.00 90.75 85 ARG A O 1
ATOM 623 N N . ALA A 1 86 ? 17.953 -11.820 12.125 1.00 91.06 86 ALA A N 1
ATOM 624 C CA . ALA A 1 86 ? 18.384 -12.374 13.403 1.00 91.06 86 ALA A CA 1
ATOM 625 C C . ALA A 1 86 ? 17.351 -13.325 14.047 1.00 91.06 86 ALA A C 1
ATOM 627 O O . ALA A 1 86 ? 17.634 -13.877 15.107 1.00 91.06 86 ALA A O 1
ATOM 628 N N . GLY A 1 87 ? 16.171 -13.520 13.441 1.00 88.00 87 GLY A N 1
ATOM 629 C CA . GLY A 1 87 ? 15.084 -14.325 14.013 1.00 88.00 87 GLY A CA 1
ATOM 630 C C . GLY A 1 87 ? 14.398 -13.675 15.221 1.00 88.00 87 GLY A C 1
ATOM 631 O O . GLY A 1 87 ? 13.849 -14.379 16.061 1.00 88.00 87 GLY A O 1
ATOM 632 N N . LEU A 1 88 ? 14.477 -12.344 15.334 1.00 81.69 88 LEU A N 1
ATOM 633 C CA . LEU A 1 88 ? 13.957 -11.554 16.457 1.00 81.69 88 LEU A CA 1
ATOM 634 C C . LEU A 1 88 ? 12.610 -10.878 16.164 1.00 81.69 88 LEU A C 1
ATOM 636 O O . LEU A 1 88 ? 11.918 -10.505 17.105 1.00 81.69 88 LEU A O 1
ATOM 640 N N . TYR A 1 89 ? 12.244 -10.701 14.889 1.00 73.31 89 TYR A N 1
ATOM 641 C CA . TYR A 1 89 ? 10.894 -10.264 14.506 1.00 73.31 89 TYR A CA 1
ATOM 642 C C . TYR A 1 89 ? 10.002 -11.472 14.303 1.00 73.31 89 TYR A C 1
ATOM 644 O O . TYR A 1 89 ? 10.516 -12.520 13.902 1.00 73.31 89 TYR A O 1
ATOM 652 N N . PRO A 1 90 ? 8.697 -11.356 14.574 1.00 68.56 90 PRO A N 1
ATOM 653 C CA . PRO A 1 90 ? 7.891 -12.538 14.790 1.00 68.56 90 PRO A CA 1
ATOM 654 C C . PRO A 1 90 ? 7.847 -13.440 13.558 1.00 68.56 90 PRO A C 1
ATOM 656 O O . PRO A 1 90 ? 7.175 -13.190 12.556 1.00 68.56 90 PRO A O 1
ATOM 659 N N . SER A 1 91 ? 8.542 -14.564 13.661 1.00 55.66 91 SER A N 1
ATOM 660 C CA . SER A 1 91 ? 8.317 -15.728 12.826 1.00 55.66 91 SER A CA 1
ATOM 661 C C . SER A 1 91 ? 7.045 -16.421 13.320 1.00 55.66 91 SER A C 1
ATOM 663 O O . SER A 1 91 ? 7.145 -17.289 14.180 1.00 55.66 91 SER A O 1
ATOM 665 N N . ALA A 1 92 ? 5.892 -16.001 12.782 1.00 51.09 92 ALA A N 1
ATOM 666 C CA . ALA A 1 92 ? 4.536 -16.542 12.969 1.00 51.09 92 ALA A CA 1
ATOM 667 C C . ALA A 1 92 ? 4.012 -16.659 14.420 1.00 51.09 92 ALA A C 1
ATOM 669 O O . ALA A 1 92 ? 4.705 -17.081 15.349 1.00 51.09 92 ALA A O 1
ATOM 670 N N . ARG A 1 93 ? 2.729 -16.339 14.632 1.00 49.41 93 ARG A N 1
ATOM 671 C CA . ARG A 1 93 ? 2.112 -16.452 15.954 1.00 49.41 93 ARG A CA 1
ATOM 672 C C . ARG A 1 93 ? 2.044 -17.885 16.452 1.00 49.41 93 ARG A C 1
ATOM 674 O O . ARG A 1 93 ? 1.531 -18.796 15.805 1.00 49.41 93 ARG A O 1
ATOM 681 N N . LYS A 1 94 ? 2.394 -17.977 17.732 1.00 35.75 94 LYS A N 1
ATOM 682 C CA . LYS A 1 94 ? 1.767 -18.805 18.759 1.00 35.75 94 LYS A CA 1
ATOM 683 C C . LYS A 1 94 ? 0.706 -17.913 19.454 1.00 35.75 94 LYS A C 1
ATOM 685 O O . LYS A 1 94 ? 1.094 -16.979 20.140 1.00 35.75 94 LYS A O 1
ATOM 690 N N . GLY A 1 95 ? -0.588 -18.168 19.202 1.00 52.81 95 GLY A N 1
ATOM 691 C CA . GLY A 1 95 ? -1.834 -17.662 19.846 1.00 52.81 95 GLY A CA 1
ATOM 692 C C . GLY A 1 95 ? -1.860 -16.280 20.536 1.00 52.81 95 GLY A C 1
ATOM 693 O O . GLY A 1 95 ? -1.338 -16.126 21.628 1.00 52.81 95 GLY A O 1
ATOM 694 N N . GLY A 1 96 ? -2.563 -15.254 20.061 1.00 58.22 96 GLY A N 1
ATOM 695 C CA . GLY A 1 96 ? -3.802 -15.266 19.278 1.00 58.22 96 GLY A CA 1
ATOM 696 C C . GLY A 1 96 ? -4.791 -14.261 19.886 1.00 58.22 96 GLY A C 1
ATOM 697 O O . GLY A 1 96 ? -5.895 -14.656 20.230 1.00 58.22 96 GLY A O 1
ATOM 698 N N . TYR A 1 97 ? -4.381 -13.010 20.143 1.00 63.41 97 TYR A N 1
ATOM 699 C CA . TYR A 1 97 ? -5.342 -11.930 20.365 1.00 63.41 97 TYR A CA 1
ATOM 700 C C . TYR A 1 97 ? -6.026 -11.607 19.039 1.00 63.41 97 TYR A C 1
ATOM 702 O O . TYR A 1 97 ? -5.381 -11.093 18.126 1.00 63.41 97 TYR A O 1
ATOM 710 N N . THR A 1 98 ? -7.303 -11.952 18.952 1.00 74.19 98 THR A N 1
ATOM 711 C CA . THR A 1 98 ? -8.219 -11.494 17.912 1.00 74.19 98 THR A CA 1
ATOM 712 C C . THR A 1 98 ? -9.245 -10.630 18.637 1.00 74.19 98 THR A C 1
ATOM 714 O O . THR A 1 98 ? -9.954 -11.162 19.494 1.00 74.19 98 THR A O 1
ATOM 717 N N . PRO A 1 99 ? -9.262 -9.309 18.409 1.00 83.38 99 PRO A N 1
ATOM 718 C CA . PRO A 1 99 ? -10.225 -8.438 19.063 1.00 83.38 99 PRO A CA 1
ATOM 719 C C . PRO A 1 99 ? -11.646 -8.779 18.603 1.00 83.38 99 PRO A C 1
ATOM 721 O O . PRO A 1 99 ? -11.869 -9.142 17.449 1.00 83.38 99 PRO A O 1
ATOM 724 N N . ASP A 1 100 ? -12.612 -8.663 19.514 1.00 92.00 100 ASP A N 1
ATOM 725 C CA . ASP A 1 100 ? -14.025 -8.820 19.174 1.00 92.00 100 ASP A CA 1
ATOM 726 C C . ASP A 1 100 ? -14.529 -7.581 18.422 1.00 92.00 100 ASP A C 1
ATOM 728 O O . ASP A 1 100 ? -14.126 -6.452 18.717 1.00 92.00 100 ASP A O 1
ATOM 732 N N . ILE A 1 101 ? -15.452 -7.769 17.474 1.00 96.00 101 ILE A N 1
ATOM 733 C CA . ILE A 1 101 ? -16.115 -6.645 16.795 1.00 96.00 101 ILE A CA 1
ATOM 734 C C . ILE A 1 101 ? -16.764 -5.733 17.844 1.00 96.00 101 ILE A C 1
ATOM 736 O O . ILE A 1 101 ? -17.479 -6.192 18.735 1.00 96.00 101 ILE A O 1
ATOM 740 N N . GLY A 1 102 ? -16.520 -4.428 17.721 1.00 97.00 102 GLY A N 1
ATOM 741 C CA . GLY A 1 102 ? -16.929 -3.411 18.685 1.00 97.00 102 GLY A CA 1
ATOM 742 C C . GLY A 1 102 ? -15.873 -3.077 19.741 1.00 97.00 102 GLY A C 1
ATOM 743 O O . GLY A 1 102 ? -16.073 -2.111 20.477 1.00 97.00 102 GLY A O 1
ATOM 744 N N . ALA A 1 103 ? -14.759 -3.815 19.810 1.00 97.06 103 ALA A N 1
ATOM 745 C CA . ALA A 1 103 ? -13.621 -3.437 20.640 1.00 97.06 103 ALA A CA 1
ATOM 746 C C . ALA A 1 103 ? -13.092 -2.058 20.232 1.00 97.06 103 ALA A C 1
ATOM 748 O O . ALA A 1 103 ? -13.018 -1.741 19.044 1.00 97.06 103 ALA A O 1
ATOM 749 N N . GLU A 1 104 ? -12.711 -1.257 21.224 1.00 97.62 104 GLU A N 1
ATOM 750 C CA . GLU A 1 104 ? -12.095 0.049 21.012 1.00 97.62 104 GLU A CA 1
ATOM 751 C C . GLU A 1 104 ? -10.638 0.044 21.462 1.00 97.62 104 GLU A C 1
ATOM 753 O O . GLU A 1 104 ? -10.288 -0.584 22.466 1.00 97.62 104 GLU A O 1
ATOM 758 N N . GLN A 1 105 ? -9.787 0.730 20.705 1.00 96.00 105 GLN A N 1
ATOM 759 C CA . GLN A 1 105 ? -8.364 0.847 20.980 1.00 96.00 105 GLN A CA 1
ATOM 760 C C . GLN A 1 105 ? -7.831 2.180 20.453 1.00 96.00 105 GLN A C 1
ATOM 762 O O . GLN A 1 105 ? -8.195 2.626 19.366 1.00 96.00 105 GLN A O 1
ATOM 767 N N . GLU A 1 106 ? -6.909 2.789 21.196 1.00 97.31 106 GLU A N 1
ATOM 768 C CA . GLU A 1 106 ? -6.151 3.927 20.692 1.00 97.31 106 GLU A CA 1
ATOM 769 C C . GLU A 1 106 ? -5.026 3.473 19.754 1.00 97.31 106 GLU A C 1
ATOM 771 O O . GLU A 1 106 ? -4.317 2.498 20.026 1.00 97.31 106 GLU A O 1
ATOM 776 N N . PHE A 1 107 ? -4.842 4.220 18.668 1.00 97.00 107 PHE A N 1
ATOM 777 C CA . PHE A 1 107 ? -3.708 4.085 17.759 1.00 97.00 107 PHE A CA 1
ATOM 778 C C . PHE A 1 107 ? -3.030 5.439 17.567 1.00 97.00 107 PHE A C 1
ATOM 780 O O . PHE A 1 107 ? -3.679 6.489 17.562 1.00 97.00 107 PHE A O 1
ATOM 787 N N . LYS A 1 108 ? -1.706 5.411 17.393 1.00 95.94 108 LYS A N 1
ATOM 788 C CA . LYS A 1 108 ? -0.928 6.580 16.980 1.00 95.94 108 LYS A CA 1
ATOM 789 C C . LYS A 1 108 ? -1.048 6.745 15.470 1.00 95.94 108 LYS A C 1
ATOM 791 O O . LYS A 1 108 ? -0.654 5.850 14.728 1.00 95.94 108 LYS A O 1
ATOM 796 N N . VAL A 1 109 ? -1.524 7.898 15.021 1.00 94.75 109 VAL A N 1
ATOM 797 C CA . VAL A 1 109 ? -1.671 8.243 13.597 1.00 94.75 109 VAL A CA 1
ATOM 798 C C . VAL A 1 109 ? -1.018 9.591 13.297 1.00 94.75 109 VAL A C 1
ATOM 800 O O . VAL A 1 109 ? -0.660 10.311 14.229 1.00 94.75 109 VAL A O 1
ATOM 803 N N . ARG A 1 110 ? -0.839 9.958 12.023 1.00 90.62 110 ARG A N 1
ATOM 804 C CA . ARG A 1 110 ? -0.256 11.265 11.664 1.00 90.62 110 ARG A CA 1
ATOM 805 C C . ARG A 1 110 ? -1.216 12.414 11.971 1.00 90.62 110 ARG A C 1
ATOM 807 O O . ARG A 1 110 ? -2.408 12.318 11.696 1.00 90.62 110 ARG A O 1
ATOM 814 N N . GLU A 1 111 ? -0.676 13.531 12.453 1.00 84.31 111 GLU A N 1
ATOM 815 C CA . GLU A 1 111 ? -1.410 14.783 12.716 1.00 84.31 111 GLU A CA 1
ATOM 816 C C . GLU A 1 111 ? -1.633 15.618 11.426 1.00 84.31 111 GLU A C 1
ATOM 818 O O . GLU A 1 111 ? -1.523 16.844 11.426 1.00 84.31 111 GLU A O 1
ATOM 823 N N . GLY A 1 112 ? -1.880 14.952 10.291 1.00 72.81 112 GLY A N 1
ATOM 824 C CA . GLY A 1 112 ? -2.071 15.551 8.962 1.00 72.81 112 GLY A CA 1
ATOM 825 C C . GLY A 1 112 ? -1.239 14.889 7.855 1.00 72.81 112 GLY A C 1
ATOM 826 O O . GLY A 1 112 ? -0.413 14.011 8.110 1.00 72.81 112 GLY A O 1
ATOM 827 N N . SER A 1 113 ? -1.420 15.344 6.612 1.00 63.84 113 SER A N 1
ATOM 828 C CA . SER A 1 113 ? -0.815 14.739 5.411 1.00 63.84 113 SER A CA 1
ATOM 829 C C . SER A 1 113 ? 0.703 14.936 5.280 1.00 63.84 113 SER A C 1
ATOM 831 O O . SER A 1 113 ? 1.378 14.105 4.676 1.00 63.84 113 SER A O 1
ATOM 833 N N . THR A 1 114 ? 1.269 16.002 5.859 1.00 59.91 114 THR A N 1
ATOM 834 C CA . THR A 1 114 ? 2.689 16.376 5.668 1.00 59.91 114 THR A CA 1
ATOM 835 C C . THR A 1 114 ? 3.520 16.422 6.952 1.00 59.91 114 THR A C 1
ATOM 837 O O . THR A 1 114 ? 4.718 16.695 6.895 1.00 59.91 114 THR A O 1
ATOM 840 N N . ASN A 1 115 ? 2.910 16.199 8.119 1.00 57.97 115 ASN A N 1
ATOM 841 C CA . ASN A 1 115 ? 3.578 16.368 9.408 1.00 57.97 115 ASN A CA 1
ATOM 842 C C . ASN A 1 115 ? 4.152 15.042 9.923 1.00 57.97 115 ASN A C 1
ATOM 844 O O . ASN A 1 115 ? 3.471 14.023 9.950 1.00 57.97 115 ASN A O 1
ATOM 848 N N . SER A 1 116 ? 5.394 15.072 10.417 1.00 65.62 116 SER A N 1
ATOM 849 C CA . SER A 1 116 ? 5.998 13.953 11.166 1.00 65.62 116 SER A CA 1
ATOM 850 C C . SER A 1 116 ? 5.461 13.827 12.600 1.00 65.62 116 SER A C 1
ATOM 852 O O . SER A 1 116 ? 5.891 12.947 13.344 1.00 65.62 116 SER A O 1
ATOM 854 N N . ALA A 1 117 ? 4.569 14.734 13.010 1.00 82.62 117 ALA A N 1
ATOM 855 C CA . ALA A 1 117 ? 3.888 14.682 14.293 1.00 82.62 117 ALA A CA 1
ATOM 856 C C . ALA A 1 117 ? 2.810 13.592 14.284 1.00 82.62 117 ALA A C 1
ATOM 858 O O . ALA A 1 117 ? 2.183 13.318 13.257 1.00 82.62 117 ALA A O 1
ATOM 859 N N . PHE A 1 118 ? 2.602 12.978 15.445 1.00 90.50 118 PHE A N 1
ATOM 860 C CA . PHE A 1 118 ? 1.581 11.962 15.639 1.00 90.50 118 PHE A CA 1
ATOM 861 C C . PHE A 1 118 ? 0.602 12.388 16.724 1.00 90.50 118 PHE A C 1
ATOM 863 O O . PHE A 1 118 ? 0.933 13.161 17.623 1.00 90.50 118 PHE A O 1
ATOM 870 N N . MET A 1 119 ? -0.588 11.815 16.663 1.00 93.19 119 MET A N 1
ATOM 871 C CA . MET A 1 119 ? -1.624 11.972 17.667 1.00 93.19 119 MET A CA 1
ATOM 872 C C . MET A 1 119 ? -2.277 10.631 17.977 1.00 93.19 119 MET A C 1
ATOM 874 O O . MET A 1 119 ? -2.165 9.684 17.200 1.00 93.19 119 MET A O 1
ATOM 878 N N . LEU A 1 120 ? -2.943 10.557 19.125 1.00 95.88 120 LEU A N 1
ATOM 879 C CA . LEU A 1 120 ? -3.735 9.398 19.518 1.00 95.88 120 LEU A CA 1
ATOM 880 C C . LEU A 1 120 ? -5.183 9.622 19.109 1.00 95.88 120 LEU A C 1
ATOM 882 O O . LEU A 1 120 ? -5.767 10.654 19.442 1.00 95.88 120 LEU A O 1
ATOM 886 N N . LEU A 1 121 ? -5.742 8.648 18.402 1.00 97.12 121 LEU A N 1
ATOM 887 C CA . LEU A 1 121 ? -7.162 8.582 18.086 1.00 97.12 121 LEU A CA 1
ATOM 888 C C . LEU A 1 121 ? -7.723 7.257 18.579 1.00 97.12 121 LEU A C 1
ATOM 890 O O . LEU A 1 121 ? -7.028 6.241 18.560 1.00 97.12 121 LEU A O 1
ATOM 894 N N . ASN A 1 122 ? -8.978 7.281 19.025 1.00 98.31 122 ASN A N 1
ATOM 895 C CA . ASN A 1 122 ? -9.693 6.088 19.453 1.00 98.31 122 ASN A CA 1
ATOM 896 C C . ASN A 1 122 ? -10.414 5.465 18.255 1.00 98.31 122 ASN A C 1
ATOM 898 O O . ASN A 1 122 ? -11.219 6.127 17.595 1.00 98.31 122 ASN A O 1
ATOM 902 N N . PHE A 1 123 ? -10.146 4.191 18.000 1.00 98.62 123 PHE A N 1
ATOM 903 C CA . PHE A 1 123 ? -10.719 3.428 16.901 1.00 98.62 123 PHE A CA 1
ATOM 904 C C . PHE A 1 123 ? -11.604 2.311 17.423 1.00 98.62 123 PHE A C 1
ATOM 906 O O . PHE A 1 123 ? -11.338 1.753 18.482 1.00 98.62 123 PHE A O 1
ATOM 913 N N . ARG A 1 124 ? -12.611 1.933 16.638 1.00 98.44 124 ARG A N 1
ATOM 914 C CA . ARG A 1 124 ? -13.455 0.765 16.880 1.00 98.44 124 ARG A CA 1
ATOM 915 C C . ARG A 1 124 ? -13.230 -0.284 15.801 1.00 98.44 124 ARG A C 1
ATOM 917 O O . ARG A 1 124 ? -13.266 0.047 14.618 1.00 98.44 124 ARG A O 1
ATOM 924 N N . LEU A 1 125 ? -13.065 -1.544 16.200 1.00 98.06 125 LEU A N 1
ATOM 925 C CA . LEU A 1 125 ? -13.065 -2.672 15.272 1.00 98.06 125 LEU A CA 1
ATOM 926 C C . LEU A 1 125 ? -14.476 -2.863 14.711 1.00 98.06 125 LEU A C 1
ATOM 928 O O . LEU A 1 125 ? -15.418 -3.103 15.471 1.00 98.06 125 LEU A O 1
ATOM 932 N N . VAL A 1 126 ? -14.627 -2.781 13.393 1.00 97.44 126 VAL A N 1
ATOM 933 C CA . VAL A 1 126 ? -15.930 -2.888 12.716 1.00 97.44 126 VAL A CA 1
ATOM 934 C C . VAL A 1 126 ? -16.058 -4.122 11.825 1.00 97.44 126 VAL A C 1
ATOM 936 O O . VAL A 1 126 ? -17.177 -4.551 11.559 1.00 97.44 126 VAL A O 1
ATOM 939 N N . ASP A 1 127 ? -14.943 -4.716 11.398 1.00 96.44 127 ASP A N 1
ATOM 940 C CA . ASP A 1 127 ? -14.906 -5.967 10.634 1.00 96.44 127 ASP A CA 1
ATOM 941 C C . ASP A 1 127 ? -13.576 -6.698 10.882 1.00 96.44 127 ASP A C 1
ATOM 943 O O . ASP A 1 127 ? -12.563 -6.076 11.200 1.00 96.44 127 ASP A O 1
ATOM 947 N N . THR A 1 128 ? -13.575 -8.024 10.762 1.00 94.62 128 THR A N 1
ATOM 948 C CA . THR A 1 128 ? -12.369 -8.849 10.915 1.00 94.62 128 THR A CA 1
ATOM 949 C C . THR A 1 128 ? -12.459 -10.096 10.037 1.00 94.62 128 THR A C 1
ATOM 951 O O . THR A 1 128 ? -13.540 -10.655 9.821 1.00 94.62 128 THR A O 1
ATOM 954 N N . THR A 1 129 ? -11.314 -10.525 9.511 1.00 92.94 129 THR A N 1
ATOM 955 C CA . THR A 1 129 ? -11.139 -11.712 8.666 1.00 92.94 129 THR A CA 1
ATOM 956 C C . THR A 1 129 ? -9.859 -12.449 9.072 1.00 92.94 129 THR A C 1
ATOM 958 O O . THR A 1 129 ? -9.167 -12.060 10.008 1.00 92.94 129 THR A O 1
ATOM 961 N N . SER A 1 130 ? -9.492 -13.514 8.354 1.00 90.25 130 SER A N 1
ATOM 962 C CA . SER A 1 130 ? -8.174 -14.139 8.531 1.00 90.25 130 SER A CA 1
ATOM 963 C C . SER A 1 130 ? -7.015 -13.325 7.940 1.00 90.25 130 SER A C 1
ATOM 965 O O . SER A 1 130 ? -5.873 -13.740 8.099 1.00 90.25 130 SER A O 1
ATOM 967 N N . LEU A 1 131 ? -7.293 -12.237 7.211 1.00 92.38 131 LEU A N 1
ATOM 968 C CA . LEU A 1 131 ? -6.281 -11.400 6.556 1.00 92.38 131 LEU A CA 1
ATOM 969 C C . LEU A 1 131 ? -6.127 -10.027 7.214 1.00 92.38 131 LEU A C 1
ATOM 971 O O . LEU A 1 131 ? -5.030 -9.473 7.196 1.00 92.38 131 LEU A O 1
ATOM 975 N N . TYR A 1 132 ? -7.207 -9.465 7.764 1.00 95.69 132 TYR A N 1
ATOM 976 C CA . TYR A 1 132 ? -7.178 -8.122 8.336 1.00 95.69 132 TYR A CA 1
ATOM 977 C C . TYR A 1 132 ? -8.190 -7.897 9.462 1.00 95.69 132 TYR A C 1
ATOM 979 O O . TYR A 1 132 ? -9.215 -8.576 9.549 1.00 95.69 132 TYR A O 1
ATOM 987 N N . ASN A 1 133 ? -7.920 -6.861 10.252 1.00 96.56 133 ASN A N 1
ATOM 988 C CA . ASN A 1 133 ? -8.847 -6.191 11.157 1.00 96.56 133 ASN A CA 1
ATOM 989 C C . ASN A 1 133 ? -9.129 -4.784 10.619 1.00 96.56 133 ASN A C 1
ATOM 991 O O . ASN A 1 133 ? -8.193 -4.030 10.367 1.00 96.56 133 ASN A O 1
ATOM 995 N N . LEU A 1 134 ? -10.397 -4.422 10.428 1.00 97.38 134 LEU A N 1
ATOM 996 C CA . LEU A 1 134 ? -10.782 -3.082 9.991 1.00 97.38 134 LEU A CA 1
ATOM 997 C C . LEU A 1 134 ? -11.221 -2.256 11.192 1.00 97.38 134 LEU A C 1
ATOM 999 O O . LEU A 1 134 ? -12.232 -2.549 11.837 1.00 97.38 134 LEU A O 1
ATOM 1003 N N . TRP A 1 135 ? -10.470 -1.198 11.447 1.00 98.19 135 TRP A N 1
ATOM 1004 C CA . TRP A 1 135 ? -10.684 -0.248 12.518 1.00 98.19 135 TRP A CA 1
ATOM 1005 C C . TRP A 1 135 ? -11.067 1.105 11.936 1.00 98.19 135 TRP A C 1
ATOM 1007 O O . TRP A 1 135 ? -10.417 1.604 11.020 1.00 98.19 135 TRP A O 1
ATOM 1017 N N . VAL A 1 136 ? -12.092 1.731 12.499 1.00 97.88 136 VAL A N 1
ATOM 1018 C CA . VAL A 1 136 ? -12.542 3.063 12.080 1.00 97.88 136 VAL A CA 1
ATOM 1019 C C . VAL A 1 136 ? -12.496 3.999 13.278 1.00 97.88 136 VAL A C 1
ATOM 1021 O O . VAL A 1 136 ? -12.913 3.614 14.374 1.00 97.88 136 VAL A O 1
ATOM 1024 N N . GLU A 1 137 ? -11.981 5.215 13.090 1.00 97.88 137 GLU A N 1
ATOM 1025 C CA . GLU A 1 137 ? -11.987 6.247 14.126 1.00 97.88 137 GLU A CA 1
ATOM 1026 C C . GLU A 1 137 ? -13.420 6.448 14.651 1.00 97.88 137 GLU A C 1
ATOM 1028 O O . GLU A 1 137 ? -14.371 6.639 13.891 1.00 97.88 137 GLU A O 1
ATOM 1033 N N . VAL A 1 138 ? -13.597 6.427 15.975 1.00 98.12 138 VAL A N 1
ATOM 1034 C CA . VAL A 1 138 ? -14.928 6.533 16.598 1.00 98.12 138 VAL A CA 1
ATOM 1035 C C . VAL A 1 138 ? -15.621 7.852 16.233 1.00 98.12 138 VAL A C 1
ATOM 1037 O O . VAL A 1 138 ? -16.846 7.881 16.076 1.00 98.12 138 VAL A O 1
ATOM 1040 N N . ALA A 1 139 ? -14.859 8.937 16.069 1.00 96.38 139 ALA A N 1
ATOM 1041 C CA . ALA A 1 139 ? -15.381 10.226 15.626 1.00 96.38 139 ALA A CA 1
ATOM 1042 C C . ALA A 1 139 ? -15.956 10.162 14.200 1.00 96.38 139 ALA A C 1
ATOM 1044 O O . ALA A 1 139 ? -17.048 10.682 13.984 1.00 96.38 139 ALA A O 1
ATOM 1045 N N . GLU A 1 140 ? -15.297 9.440 13.292 1.00 95.31 140 GLU A N 1
ATOM 1046 C CA . GLU A 1 140 ? -15.684 9.288 11.879 1.00 95.31 140 GLU A CA 1
ATOM 1047 C C . GLU A 1 140 ? -16.916 8.389 11.689 1.00 95.31 140 GLU A C 1
ATOM 1049 O O . GLU A 1 140 ? -17.711 8.560 10.765 1.00 95.31 140 GLU A O 1
ATOM 1054 N N . ILE A 1 141 ? -17.145 7.460 12.621 1.00 95.25 141 ILE A N 1
ATOM 1055 C CA . ILE A 1 141 ? -18.430 6.749 12.721 1.00 95.25 141 ILE A CA 1
ATOM 1056 C C . ILE A 1 141 ? -19.524 7.705 13.225 1.00 95.25 141 ILE A C 1
ATOM 1058 O O . ILE A 1 141 ? -20.664 7.670 12.766 1.00 95.25 141 ILE A O 1
ATOM 1062 N N . THR A 1 142 ? -19.197 8.540 14.216 1.00 95.38 142 THR A N 1
ATOM 1063 C CA . THR A 1 142 ? -20.175 9.378 14.929 1.00 95.38 142 THR A CA 1
ATOM 1064 C C . THR A 1 142 ? -20.656 10.563 14.091 1.00 95.38 142 THR A C 1
ATOM 1066 O O . THR A 1 142 ? -21.829 10.926 14.173 1.00 95.38 142 THR A O 1
ATOM 1069 N N . ASN A 1 143 ? -19.773 11.171 13.295 1.00 93.31 143 ASN A N 1
ATOM 1070 C CA . ASN A 1 143 ? -20.108 12.284 12.403 1.00 93.31 143 ASN A CA 1
ATOM 1071 C C . ASN A 1 143 ? -20.755 11.822 11.081 1.00 93.31 143 ASN A C 1
ATOM 1073 O O . ASN A 1 143 ? -21.348 12.647 10.387 1.00 93.31 143 ASN A O 1
ATOM 1077 N N . GLY A 1 144 ? -20.723 10.517 10.788 1.00 90.44 144 GLY A N 1
ATOM 1078 C CA . GLY A 1 144 ? -21.343 9.914 9.610 1.00 90.44 144 GLY A CA 1
ATOM 1079 C C . GLY A 1 144 ? -20.453 9.865 8.368 1.00 90.44 144 GLY A C 1
ATOM 1080 O O . GLY A 1 144 ? -20.971 9.526 7.306 1.00 90.44 144 GLY A O 1
ATOM 1081 N N . ASN A 1 145 ? -19.156 10.162 8.490 1.00 89.75 145 ASN A N 1
ATOM 1082 C CA . ASN A 1 145 ? -18.189 10.054 7.392 1.00 89.75 145 ASN A CA 1
ATOM 1083 C C . ASN A 1 145 ? -17.950 8.595 6.975 1.00 89.75 145 ASN A C 1
ATOM 1085 O O . ASN A 1 145 ? -17.708 8.316 5.805 1.00 89.75 145 ASN A O 1
ATOM 1089 N N . VAL A 1 146 ? -18.068 7.651 7.919 1.00 93.19 146 VAL A N 1
ATOM 1090 C CA . VAL A 1 146 ? -17.996 6.211 7.636 1.00 93.19 146 VAL A CA 1
ATOM 1091 C C . VAL A 1 146 ? -19.295 5.520 8.024 1.00 93.19 146 VAL A C 1
ATOM 1093 O O . VAL A 1 146 ? -19.634 5.374 9.201 1.00 93.19 146 VAL A O 1
ATOM 1096 N N . SER A 1 147 ? -20.017 5.035 7.018 1.00 92.38 147 SER A N 1
ATOM 1097 C CA . SER A 1 147 ? -21.257 4.283 7.182 1.00 92.38 147 SER A CA 1
ATOM 1098 C C . SER A 1 147 ? -21.037 2.764 7.157 1.00 92.38 147 SER A C 1
ATOM 1100 O O . SER A 1 147 ? -20.020 2.244 6.698 1.00 92.38 147 SER A O 1
ATOM 1102 N N . THR A 1 148 ? -22.044 1.998 7.591 1.00 91.62 148 THR A N 1
ATOM 1103 C CA . THR A 1 148 ? -22.041 0.528 7.459 1.00 91.62 148 THR A CA 1
ATOM 1104 C C . THR A 1 148 ? -21.972 0.067 5.998 1.00 91.62 148 THR A C 1
ATOM 1106 O O . THR A 1 148 ? -21.402 -0.992 5.715 1.00 91.62 148 THR A O 1
ATOM 1109 N N . SER A 1 149 ? -22.531 0.843 5.061 1.00 91.75 149 SER A N 1
ATOM 1110 C CA . SER A 1 149 ? -22.396 0.567 3.628 1.00 91.75 149 SER A CA 1
ATOM 1111 C C . SER A 1 149 ? -20.958 0.728 3.151 1.00 91.75 149 SER A C 1
ATOM 1113 O O . SER A 1 149 ? -20.506 -0.118 2.383 1.00 91.75 149 SER A O 1
ATOM 1115 N N . ASP A 1 150 ? -20.225 1.730 3.640 1.00 91.62 150 ASP A N 1
ATOM 1116 C CA . ASP A 1 150 ? -18.819 1.945 3.268 1.00 91.62 150 ASP A CA 1
ATOM 1117 C C . ASP A 1 150 ? -17.944 0.806 3.791 1.00 91.62 150 ASP A C 1
ATOM 1119 O O . ASP A 1 150 ? -17.150 0.242 3.045 1.00 91.62 150 ASP A O 1
ATOM 1123 N N . ILE A 1 151 ? -18.181 0.375 5.035 1.00 92.69 151 ILE A N 1
ATOM 1124 C CA . ILE A 1 151 ? -17.506 -0.781 5.648 1.00 92.69 151 ILE A CA 1
ATOM 1125 C C . ILE A 1 151 ? -17.740 -2.056 4.826 1.00 92.69 151 ILE A C 1
ATOM 1127 O O . ILE A 1 151 ? -16.796 -2.770 4.488 1.00 92.69 151 ILE A O 1
ATOM 1131 N N . SER A 1 152 ? -18.998 -2.337 4.468 1.00 93.31 152 SER A N 1
ATOM 1132 C CA . SER A 1 152 ? -19.354 -3.527 3.676 1.00 93.31 152 SER A CA 1
ATOM 1133 C C . SER A 1 152 ? -18.734 -3.483 2.278 1.00 93.31 152 SER A C 1
ATOM 1135 O O . SER A 1 152 ? -18.287 -4.495 1.743 1.00 93.31 152 SER A O 1
ATOM 1137 N N . SER A 1 153 ? -18.692 -2.290 1.696 1.00 91.62 153 SER A N 1
ATOM 1138 C CA . SER A 1 153 ? -18.139 -2.044 0.374 1.00 91.62 153 SER A CA 1
ATOM 1139 C C . SER A 1 153 ? -16.618 -2.201 0.346 1.00 91.62 153 SER A C 1
ATOM 1141 O O . SER A 1 153 ? -16.082 -2.847 -0.554 1.00 91.62 153 SER A O 1
ATOM 1143 N N . LEU A 1 154 ? -15.922 -1.682 1.361 1.00 91.56 154 LEU A N 1
ATOM 1144 C CA . LEU A 1 154 ? -14.477 -1.833 1.508 1.00 91.56 154 LEU A CA 1
ATOM 1145 C C . LEU A 1 154 ? -14.092 -3.300 1.734 1.00 91.56 154 LEU A C 1
ATOM 1147 O O . LEU A 1 154 ? -13.168 -3.804 1.099 1.00 91.56 154 LEU A O 1
ATOM 1151 N N . LYS A 1 155 ? -14.849 -4.019 2.568 1.00 93.50 155 LYS A N 1
ATOM 1152 C CA . LYS A 1 155 ? -14.697 -5.470 2.731 1.00 93.50 155 LYS A CA 1
ATOM 1153 C C . LYS A 1 155 ? -14.819 -6.210 1.400 1.00 93.50 155 LYS A C 1
ATOM 1155 O O . LYS A 1 155 ? -13.966 -7.038 1.085 1.00 93.50 155 LYS A O 1
ATOM 1160 N N . SER A 1 156 ? -15.837 -5.880 0.603 1.00 94.06 156 SER A N 1
ATOM 1161 C CA . SER A 1 156 ? -16.077 -6.540 -0.682 1.00 94.06 156 SER A CA 1
ATOM 1162 C C . SER A 1 156 ? -14.874 -6.452 -1.624 1.00 94.06 156 SER A C 1
ATOM 1164 O O . SER A 1 156 ? -14.608 -7.412 -2.344 1.00 94.06 156 SER A O 1
ATOM 1166 N N . VAL A 1 157 ? -14.153 -5.325 -1.630 1.00 93.25 157 VAL A N 1
ATOM 1167 C CA . VAL A 1 157 ? -12.984 -5.121 -2.503 1.00 93.25 157 VAL A CA 1
ATOM 1168 C C . VAL A 1 157 ? -11.681 -5.637 -1.886 1.00 93.25 157 VAL A C 1
ATOM 1170 O O . VAL A 1 157 ? -10.826 -6.167 -2.598 1.00 93.25 157 VAL A O 1
ATOM 1173 N N . ILE A 1 158 ? -11.510 -5.514 -0.563 1.00 95.19 158 ILE A N 1
ATOM 1174 C CA . ILE A 1 158 ? -10.302 -5.980 0.132 1.00 95.19 158 ILE A CA 1
ATOM 1175 C C . ILE A 1 158 ? -10.259 -7.509 0.203 1.00 95.19 158 ILE A C 1
ATOM 1177 O O . ILE A 1 158 ? -9.207 -8.106 -0.041 1.00 95.19 158 ILE A O 1
ATOM 1181 N N . HIS A 1 159 ? -11.391 -8.135 0.529 1.00 96.00 159 HIS A N 1
ATOM 1182 C CA . HIS A 1 159 ? -11.477 -9.553 0.871 1.00 96.00 159 HIS A CA 1
ATOM 1183 C C . HIS A 1 159 ? -12.130 -10.413 -0.212 1.00 96.00 159 HIS A C 1
ATOM 1185 O O . HIS A 1 159 ? -11.592 -11.462 -0.565 1.00 96.00 159 HIS A O 1
ATOM 1191 N N . ASP A 1 160 ? -13.290 -9.993 -0.719 1.00 95.75 160 ASP A N 1
ATOM 1192 C CA . ASP A 1 160 ? -14.204 -10.928 -1.382 1.00 95.75 160 ASP A CA 1
ATOM 1193 C C . ASP A 1 160 ? -13.925 -11.078 -2.879 1.00 95.75 160 ASP A C 1
ATOM 1195 O O . ASP A 1 160 ? -13.887 -12.194 -3.393 1.00 95.75 160 ASP A O 1
ATOM 1199 N N . SER A 1 161 ? -13.752 -9.968 -3.599 1.00 96.44 161 SER A N 1
ATOM 1200 C CA . SER A 1 161 ? -13.587 -9.998 -5.055 1.00 96.44 161 SER A CA 1
ATOM 1201 C C . SER A 1 161 ? -12.888 -8.756 -5.589 1.00 96.44 161 SER A C 1
ATOM 1203 O O . SER A 1 161 ? -12.851 -7.705 -4.952 1.00 96.44 161 SER A O 1
ATOM 1205 N N . THR A 1 162 ? -12.369 -8.877 -6.804 1.00 96.50 162 THR A N 1
ATOM 1206 C CA . THR A 1 162 ? -11.783 -7.777 -7.570 1.00 96.50 162 THR A CA 1
ATOM 1207 C C . THR A 1 162 ? -12.436 -7.705 -8.953 1.00 96.50 162 THR A C 1
ATOM 1209 O O . THR A 1 162 ? -13.095 -8.660 -9.374 1.00 96.50 162 THR A O 1
ATOM 1212 N N . PRO A 1 163 ? -12.310 -6.575 -9.675 1.00 95.44 163 PRO A N 1
ATOM 1213 C CA . PRO A 1 163 ? -12.823 -6.441 -11.036 1.00 95.44 163 PRO A CA 1
ATOM 1214 C C . PRO A 1 163 ? -12.456 -7.613 -11.957 1.00 95.44 163 PRO A C 1
ATOM 1216 O O . PRO A 1 163 ? -11.380 -8.189 -11.852 1.00 95.44 163 PRO A O 1
ATOM 1219 N N . SER A 1 164 ? -13.314 -7.907 -12.938 1.00 95.69 164 SER A N 1
ATOM 1220 C CA . SER A 1 164 ? -13.197 -9.063 -13.853 1.00 95.69 164 SER A CA 1
ATOM 1221 C C . SER A 1 164 ? -11.886 -9.162 -14.642 1.00 95.69 164 SER A C 1
ATOM 1223 O O . SER A 1 164 ? -11.559 -10.229 -15.156 1.00 95.69 164 SER A O 1
ATOM 1225 N N . ARG A 1 165 ? -11.142 -8.060 -14.747 1.00 93.44 165 ARG A N 1
ATOM 1226 C CA . ARG A 1 165 ? -9.838 -7.986 -15.415 1.00 93.44 165 ARG A CA 1
ATOM 1227 C C . ARG A 1 165 ? -8.639 -8.077 -14.467 1.00 93.44 165 ARG A C 1
ATOM 1229 O O . ARG A 1 165 ? -7.518 -7.835 -14.906 1.00 93.44 165 ARG A O 1
ATOM 1236 N N . SER A 1 166 ? -8.863 -8.333 -13.181 1.00 96.75 166 SER A N 1
ATOM 1237 C CA . SER A 1 166 ? -7.783 -8.640 -12.251 1.00 96.75 166 SER A CA 1
ATOM 1238 C C . SER A 1 166 ? -7.162 -10.000 -12.577 1.00 96.75 166 SER A C 1
ATOM 1240 O O . SER A 1 166 ? -7.715 -10.797 -13.338 1.00 96.75 166 SER A O 1
ATOM 1242 N N . ILE A 1 167 ? -6.006 -10.282 -11.984 1.00 96.44 167 ILE A N 1
ATOM 1243 C CA . ILE A 1 167 ? -5.341 -11.586 -12.108 1.00 96.44 167 ILE A CA 1
ATOM 1244 C C . ILE A 1 167 ? -6.189 -12.738 -11.549 1.00 96.44 167 ILE A C 1
ATOM 1246 O O . ILE A 1 167 ? -6.084 -13.864 -12.035 1.00 96.44 167 ILE A O 1
ATOM 1250 N N . ASN A 1 168 ? -7.040 -12.455 -10.558 1.00 97.62 168 ASN A N 1
ATOM 1251 C CA . ASN A 1 168 ? -8.044 -13.375 -10.046 1.00 97.62 168 ASN A CA 1
ATOM 1252 C C . ASN A 1 168 ? -9.265 -12.607 -9.497 1.00 97.62 168 ASN A C 1
ATOM 1254 O O . ASN A 1 168 ? -9.261 -12.162 -8.347 1.00 97.62 168 ASN A O 1
ATOM 1258 N N . PRO A 1 169 ? -10.352 -12.495 -10.281 1.00 97.50 169 PRO A N 1
ATOM 1259 C CA . PRO A 1 169 ? -11.552 -11.760 -9.866 1.00 97.50 169 PRO A CA 1
ATOM 1260 C C . PRO A 1 169 ? -12.313 -12.396 -8.696 1.00 97.50 169 PRO A C 1
ATOM 1262 O O . PRO A 1 169 ? -13.122 -11.735 -8.051 1.00 97.50 169 PRO A O 1
ATOM 1265 N N . SER A 1 170 ? -12.067 -13.681 -8.416 1.00 97.62 170 SER A N 1
ATOM 1266 C CA . SER A 1 170 ? -12.700 -14.424 -7.315 1.00 97.62 170 SER A CA 1
ATOM 1267 C C . SER A 1 170 ? -12.027 -14.214 -5.954 1.00 97.62 170 SER A C 1
ATOM 1269 O O . SER A 1 170 ? -12.416 -14.843 -4.973 1.00 97.62 170 SER A O 1
ATOM 1271 N N . GLN A 1 171 ? -11.006 -13.358 -5.908 1.00 96.69 171 GLN A N 1
ATOM 1272 C CA . GLN A 1 171 ? -10.273 -12.977 -4.710 1.00 96.69 171 GLN A CA 1
ATOM 1273 C C . GLN A 1 171 ? -10.322 -11.459 -4.527 1.00 96.69 171 GLN A C 1
ATOM 1275 O O . GLN A 1 171 ? -10.324 -10.700 -5.503 1.00 96.69 171 GLN A O 1
ATOM 1280 N N . GLY A 1 172 ? -10.325 -11.020 -3.268 1.00 97.06 172 GLY A N 1
ATOM 1281 C CA . GLY A 1 172 ? -10.089 -9.627 -2.908 1.00 97.06 172 GLY A CA 1
ATOM 1282 C C . GLY A 1 172 ? -8.634 -9.200 -3.093 1.00 97.06 172 GLY A C 1
ATOM 1283 O O . GLY A 1 172 ? -7.723 -10.019 -3.264 1.00 97.06 172 GLY A O 1
ATOM 1284 N N . LEU A 1 173 ? -8.413 -7.888 -3.031 1.00 96.50 173 LEU A N 1
ATOM 1285 C CA . LEU A 1 173 ? -7.125 -7.288 -3.370 1.00 96.50 173 LEU A CA 1
ATOM 1286 C C . LEU A 1 173 ? -5.968 -7.746 -2.465 1.00 96.50 173 LEU A C 1
ATOM 1288 O O . LEU A 1 173 ? -4.840 -7.869 -2.940 1.00 96.50 173 LEU A O 1
ATOM 1292 N N . PHE A 1 174 ? -6.221 -8.057 -1.186 1.00 98.06 174 PHE A N 1
ATOM 1293 C CA . PHE A 1 174 ? -5.162 -8.538 -0.287 1.00 98.06 174 PHE A CA 1
ATOM 1294 C C . PHE A 1 174 ? -4.643 -9.910 -0.715 1.00 98.06 174 PHE A C 1
ATOM 1296 O O . PHE A 1 174 ? -3.434 -10.131 -0.742 1.00 98.06 174 PHE A O 1
ATOM 1303 N N . ALA A 1 175 ? -5.539 -10.822 -1.097 1.00 98.06 175 ALA A N 1
ATOM 1304 C CA . ALA A 1 175 ? -5.150 -12.147 -1.563 1.00 98.06 175 ALA A CA 1
ATOM 1305 C C . ALA A 1 175 ? -4.364 -12.069 -2.883 1.00 98.06 175 ALA A C 1
ATOM 1307 O O . ALA A 1 175 ? -3.281 -12.642 -2.970 1.00 98.06 175 ALA A O 1
ATOM 1308 N N . ASN A 1 176 ? -4.827 -11.270 -3.850 1.00 98.44 176 ASN A N 1
ATOM 1309 C CA . ASN A 1 176 ? -4.101 -11.042 -5.105 1.00 98.44 176 ASN A CA 1
ATOM 1310 C C . ASN A 1 176 ? -2.697 -10.460 -4.878 1.00 98.44 176 ASN A C 1
ATOM 1312 O O . ASN A 1 176 ? -1.724 -10.917 -5.479 1.00 98.44 176 ASN A O 1
ATOM 1316 N N . ASN A 1 177 ? -2.569 -9.459 -4.001 1.00 98.56 177 ASN A N 1
ATOM 1317 C CA . ASN A 1 177 ? -1.267 -8.886 -3.667 1.00 98.56 177 ASN A CA 1
ATOM 1318 C C . ASN A 1 177 ? -0.352 -9.910 -2.992 1.00 98.56 177 ASN A C 1
ATOM 1320 O O . ASN A 1 177 ? 0.822 -9.983 -3.349 1.00 98.56 177 ASN A O 1
ATOM 1324 N N . ASN A 1 178 ? -0.883 -10.726 -2.080 1.00 98.00 178 ASN A N 1
ATOM 1325 C CA . ASN A 1 178 ? -0.118 -11.779 -1.418 1.00 98.00 178 ASN A CA 1
ATOM 1326 C C . ASN A 1 178 ? 0.395 -12.833 -2.404 1.00 98.00 178 ASN A C 1
ATOM 1328 O O . ASN A 1 178 ? 1.558 -13.234 -2.322 1.00 98.00 178 ASN A O 1
ATOM 1332 N N . ASP A 1 179 ? -0.447 -13.242 -3.355 1.00 98.06 179 ASP A N 1
ATOM 1333 C CA . ASP A 1 179 ? -0.110 -14.247 -4.365 1.00 98.06 179 ASP A CA 1
ATOM 1334 C C . ASP A 1 179 ? 1.030 -13.778 -5.286 1.00 98.06 179 ASP A C 1
ATOM 1336 O O . ASP A 1 179 ? 1.866 -14.586 -5.695 1.00 98.06 179 ASP A O 1
ATOM 1340 N N . VAL A 1 180 ? 1.114 -12.473 -5.573 1.00 98.38 180 VAL A N 1
ATOM 1341 C CA . VAL A 1 180 ? 2.134 -11.898 -6.467 1.00 98.38 180 VAL A CA 1
ATOM 1342 C C . VAL A 1 180 ? 3.357 -11.393 -5.713 1.00 98.38 180 VAL A C 1
ATOM 1344 O O . VAL A 1 180 ? 4.484 -11.795 -6.000 1.00 98.38 180 VAL A O 1
ATOM 1347 N N . PHE A 1 181 ? 3.158 -10.472 -4.775 1.00 98.38 181 PHE A N 1
ATOM 1348 C CA . PHE A 1 181 ? 4.231 -9.732 -4.116 1.00 98.38 181 PHE A CA 1
ATOM 1349 C C . PHE A 1 181 ? 4.775 -10.438 -2.877 1.00 98.38 181 PHE A C 1
ATOM 1351 O O . PHE A 1 181 ? 5.902 -10.154 -2.470 1.00 98.38 181 PHE A O 1
ATOM 1358 N N . GLY A 1 182 ? 4.049 -11.419 -2.345 1.00 96.44 182 GLY A N 1
ATOM 1359 C CA . GLY A 1 182 ? 4.359 -12.075 -1.083 1.00 96.44 182 GLY A CA 1
ATOM 1360 C C . GLY A 1 182 ? 3.607 -11.440 0.082 1.00 96.44 182 GLY A C 1
ATOM 1361 O O . GLY A 1 182 ? 2.777 -10.558 -0.095 1.00 96.44 182 GLY A O 1
ATOM 1362 N N . LEU A 1 183 ? 3.879 -11.923 1.290 1.00 95.12 183 LEU A N 1
ATOM 1363 C CA . LEU A 1 183 ? 3.125 -11.520 2.474 1.00 95.12 183 LEU A CA 1
ATOM 1364 C C . LEU A 1 183 ? 3.590 -10.160 3.018 1.00 95.12 183 LEU A C 1
ATOM 1366 O O . LEU A 1 183 ? 4.784 -9.833 2.905 1.00 95.12 183 LEU A O 1
ATOM 1370 N N . PRO A 1 184 ? 2.690 -9.405 3.682 1.00 94.62 184 PRO A N 1
ATOM 1371 C CA . PRO A 1 184 ? 3.085 -8.269 4.501 1.00 94.62 184 PRO A CA 1
ATOM 1372 C C . PRO A 1 184 ? 4.108 -8.694 5.565 1.00 94.62 184 PRO A C 1
ATOM 1374 O O . PRO A 1 184 ? 4.420 -9.886 5.727 1.00 94.62 184 PRO A O 1
ATOM 1377 N N . PRO A 1 185 ? 4.691 -7.734 6.296 1.00 90.75 185 PRO A N 1
ATOM 1378 C CA . PRO A 1 185 ? 5.424 -8.070 7.494 1.00 90.75 185 PRO A CA 1
ATOM 1379 C C . PRO A 1 185 ? 4.481 -8.774 8.496 1.00 90.75 185 PRO A C 1
ATOM 1381 O O . PRO A 1 185 ? 3.353 -9.166 8.201 1.00 90.75 185 PRO A O 1
ATOM 1384 N N . ASN A 1 186 ? 5.014 -9.080 9.664 1.00 91.19 186 ASN A N 1
ATOM 1385 C CA . ASN A 1 186 ? 4.255 -9.746 10.714 1.00 91.19 186 ASN A CA 1
ATOM 1386 C C . ASN A 1 186 ? 4.764 -9.187 12.037 1.00 91.19 186 ASN A C 1
ATOM 1388 O O . ASN A 1 186 ? 5.429 -9.892 12.797 1.00 91.19 186 ASN A O 1
ATOM 1392 N N . ILE A 1 187 ? 4.641 -7.868 12.196 1.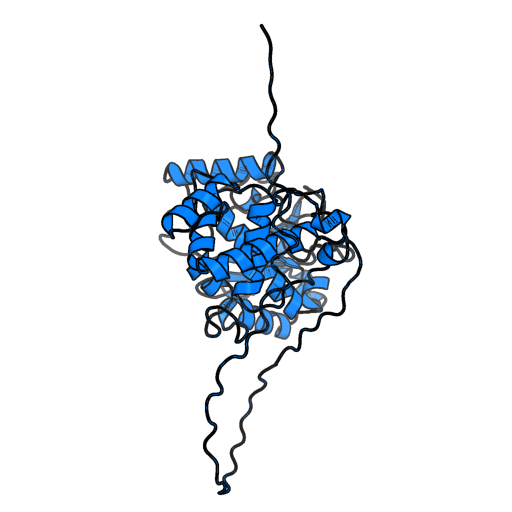00 91.19 187 ILE A N 1
ATOM 1393 C CA . ILE A 1 187 ? 5.411 -7.073 13.154 1.00 91.19 187 ILE A CA 1
ATOM 1394 C C . ILE A 1 187 ? 5.093 -7.461 14.591 1.00 91.19 187 ILE A C 1
ATOM 1396 O O . ILE A 1 187 ? 6.030 -7.646 15.364 1.00 91.19 187 ILE A O 1
ATOM 1400 N N . ASP A 1 188 ? 3.819 -7.615 14.944 1.00 88.88 188 ASP A N 1
ATOM 1401 C CA . ASP A 1 188 ? 3.378 -8.072 16.272 1.00 88.88 188 ASP A CA 1
ATOM 1402 C C . ASP A 1 188 ? 3.131 -9.589 16.333 1.00 88.88 188 ASP A C 1
ATOM 1404 O O . ASP A 1 188 ? 2.929 -10.180 17.401 1.00 88.88 188 ASP A O 1
ATOM 1408 N N . GLY A 1 189 ? 3.228 -10.236 15.178 1.00 87.75 189 GLY A N 1
ATOM 1409 C CA . GLY A 1 189 ? 3.273 -11.667 15.027 1.00 87.75 189 GLY A CA 1
ATOM 1410 C C . GLY A 1 189 ? 1.947 -12.324 14.745 1.00 87.75 189 GLY A C 1
ATOM 1411 O O . GLY A 1 189 ? 1.958 -13.547 14.612 1.00 87.75 189 GLY A O 1
ATOM 1412 N N . ASP A 1 190 ? 0.843 -11.588 14.665 1.00 87.38 190 ASP A N 1
ATOM 1413 C CA . ASP A 1 190 ? -0.478 -12.189 14.582 1.00 87.38 190 ASP A CA 1
ATOM 1414 C C . ASP A 1 190 ? -0.931 -12.680 13.207 1.00 87.38 190 ASP A C 1
ATOM 1416 O O . ASP A 1 190 ? -1.854 -13.495 13.140 1.00 87.38 190 ASP A O 1
ATOM 1420 N N . GLY A 1 191 ? -0.206 -12.298 12.159 1.00 88.75 191 GLY A N 1
ATOM 1421 C CA . GLY A 1 191 ? -0.490 -12.632 10.771 1.00 88.75 191 GLY A CA 1
ATOM 1422 C C . GLY A 1 191 ? -1.668 -11.856 10.186 1.00 88.75 191 GLY A C 1
ATOM 1423 O O . GLY A 1 191 ? -2.161 -12.256 9.134 1.00 88.75 191 GLY A O 1
ATOM 1424 N N . ILE A 1 192 ? -2.131 -10.800 10.859 1.00 91.62 192 ILE A N 1
ATOM 1425 C CA . ILE A 1 192 ? -3.294 -10.000 10.495 1.00 91.62 192 ILE A CA 1
ATOM 1426 C C . ILE A 1 192 ? -2.842 -8.559 10.247 1.00 91.62 192 ILE A C 1
ATOM 1428 O O . ILE A 1 192 ? -2.087 -7.971 11.010 1.00 91.62 192 ILE A O 1
ATOM 1432 N N . VAL A 1 193 ? -3.327 -7.971 9.158 1.00 95.69 193 VAL A N 1
ATOM 1433 C CA . VAL A 1 193 ? -3.095 -6.556 8.854 1.00 95.69 193 VAL A CA 1
ATOM 1434 C C . VAL A 1 193 ? -4.150 -5.714 9.564 1.00 95.69 193 VAL A C 1
ATOM 1436 O O . VAL A 1 193 ? -5.343 -5.968 9.427 1.00 95.69 193 VAL A O 1
ATOM 1439 N N . ASP A 1 194 ? -3.751 -4.678 10.285 1.00 97.25 194 ASP A N 1
ATOM 1440 C CA . ASP A 1 194 ? -4.684 -3.677 10.794 1.00 97.25 194 ASP A CA 1
ATOM 1441 C C . ASP A 1 194 ? -4.921 -2.615 9.702 1.00 97.25 194 ASP A C 1
ATOM 1443 O O . ASP A 1 194 ? -4.003 -1.934 9.249 1.00 97.25 194 ASP A O 1
ATOM 1447 N N . VAL A 1 195 ? -6.167 -2.458 9.260 1.00 98.00 195 VAL A N 1
ATOM 1448 C CA . VAL A 1 195 ? -6.592 -1.364 8.377 1.00 98.00 195 VAL A CA 1
ATOM 1449 C C . VAL A 1 195 ? -7.206 -0.276 9.250 1.00 98.00 195 VAL A C 1
ATOM 1451 O O . VAL A 1 195 ? -8.224 -0.525 9.893 1.00 98.00 195 VAL A O 1
ATOM 1454 N N . LEU A 1 196 ? -6.602 0.914 9.292 1.00 97.88 196 LEU A N 1
ATOM 1455 C CA . LEU A 1 196 ? -7.098 2.050 10.076 1.00 97.88 196 LEU A CA 1
ATOM 1456 C C . LEU A 1 196 ? -7.713 3.111 9.158 1.00 97.88 196 LEU A C 1
ATOM 1458 O O . LEU A 1 196 ? -7.011 3.697 8.333 1.00 97.88 196 LEU A O 1
ATOM 1462 N N . MET A 1 197 ? -9.003 3.394 9.337 1.00 95.88 197 MET A N 1
ATOM 1463 C CA . MET A 1 197 ? -9.714 4.468 8.639 1.00 95.88 197 MET A CA 1
ATOM 1464 C C . MET A 1 197 ? -9.913 5.684 9.540 1.00 95.88 197 MET A C 1
ATOM 1466 O O . MET A 1 197 ? -10.558 5.576 10.587 1.00 95.88 197 MET A O 1
ATOM 1470 N N . TYR A 1 198 ? -9.380 6.830 9.125 1.00 95.12 198 TYR A N 1
ATOM 1471 C CA . TYR A 1 198 ? -9.545 8.115 9.807 1.00 95.12 198 TYR A CA 1
ATOM 1472 C C . TYR A 1 198 ? -9.379 9.277 8.819 1.00 95.12 198 TYR A C 1
ATOM 1474 O O . TYR A 1 198 ? -8.883 9.065 7.714 1.00 95.12 198 TYR A O 1
ATOM 1482 N N . ASP A 1 199 ? -9.771 10.495 9.199 1.00 92.56 199 ASP A N 1
ATOM 1483 C CA . ASP A 1 199 ? -9.598 11.679 8.347 1.00 92.56 199 ASP A CA 1
ATOM 1484 C C . ASP A 1 199 ? -8.111 12.071 8.354 1.00 92.56 199 ASP A C 1
ATOM 1486 O O . ASP A 1 199 ? -7.634 12.760 9.266 1.00 92.56 199 ASP A O 1
ATOM 1490 N N . ILE A 1 200 ? -7.363 11.574 7.361 1.00 91.06 200 ILE A N 1
ATOM 1491 C CA . ILE A 1 200 ? -5.919 11.787 7.196 1.00 91.06 200 ILE A CA 1
ATOM 1492 C C . ILE A 1 200 ? -5.664 13.261 6.892 1.00 91.06 200 ILE A C 1
ATOM 1494 O O . ILE A 1 200 ? -4.709 13.864 7.398 1.00 91.06 200 ILE A O 1
ATOM 1498 N N . GLY A 1 201 ? -6.512 13.838 6.041 1.00 80.62 201 GLY A N 1
ATOM 1499 C CA . GLY A 1 201 ? -6.386 15.204 5.563 1.00 80.62 201 GLY A CA 1
ATOM 1500 C C . GLY A 1 201 ? -6.784 16.273 6.575 1.00 80.62 201 GLY A C 1
ATOM 1501 O O . GLY A 1 201 ? -6.495 17.449 6.337 1.00 80.62 201 GLY A O 1
ATOM 1502 N N . ARG A 1 202 ? -7.438 15.891 7.678 1.00 83.19 202 ARG A N 1
ATOM 1503 C CA . ARG A 1 202 ? -8.040 16.816 8.648 1.00 83.19 202 ARG A CA 1
ATOM 1504 C C . ARG A 1 202 ? -8.952 17.842 7.963 1.00 83.19 202 ARG A C 1
ATOM 1506 O O . ARG A 1 202 ? -8.925 19.028 8.297 1.00 83.19 202 ARG A O 1
ATOM 1513 N N . GLY A 1 203 ? -9.699 17.384 6.957 1.00 69.81 203 GLY A N 1
ATOM 1514 C CA . GLY A 1 203 ? -10.639 18.171 6.155 1.00 69.81 203 GLY A CA 1
ATOM 1515 C C . GLY A 1 203 ? -10.053 18.969 4.980 1.00 69.81 203 GLY A C 1
ATOM 1516 O O . GLY A 1 203 ? -10.817 19.580 4.233 1.00 69.81 203 GLY A O 1
ATOM 1517 N N . SER A 1 204 ? -8.730 19.009 4.770 1.00 67.06 204 SER A N 1
ATOM 1518 C CA . SER A 1 204 ? -8.142 19.722 3.614 1.00 67.06 204 SER A CA 1
ATOM 1519 C C . SER A 1 204 ? -6.883 19.074 3.028 1.00 67.06 204 SER A C 1
ATOM 1521 O O . SER A 1 204 ? -6.064 19.759 2.412 1.00 67.06 204 SER A O 1
ATOM 1523 N N . GLY A 1 205 ? -6.681 17.780 3.272 1.00 67.50 205 GLY A N 1
ATOM 1524 C CA . GLY A 1 205 ? -5.555 17.030 2.718 1.00 67.50 205 GLY A CA 1
ATOM 1525 C C . GLY A 1 205 ? -5.800 16.572 1.287 1.00 67.50 205 GLY A C 1
ATOM 1526 O O . GLY A 1 205 ? -6.846 16.837 0.714 1.00 67.50 205 GLY A O 1
ATOM 1527 N N . SER A 1 206 ? -4.808 15.891 0.723 1.00 74.44 206 SER A N 1
ATOM 1528 C CA . SER A 1 206 ? -4.905 15.175 -0.556 1.00 74.44 206 SER A CA 1
ATOM 1529 C C . SER A 1 206 ? -4.412 13.730 -0.468 1.00 74.44 206 SER A C 1
ATOM 1531 O O . SER A 1 206 ? -4.437 12.992 -1.450 1.00 74.44 206 SER A O 1
ATOM 1533 N N . THR A 1 207 ? -3.944 13.326 0.714 1.00 85.81 207 THR A N 1
ATOM 1534 C CA . THR A 1 207 ? -3.474 11.973 0.996 1.00 85.81 207 THR A CA 1
ATOM 1535 C C . THR A 1 207 ? -4.658 11.094 1.331 1.00 85.81 207 THR A C 1
ATOM 1537 O O . THR A 1 207 ? -5.380 11.367 2.282 1.00 85.81 207 THR A O 1
ATOM 1540 N N . LEU A 1 208 ? -4.815 10.027 0.558 1.00 89.44 208 LEU A N 1
ATOM 1541 C CA . LEU A 1 208 ? -5.925 9.086 0.665 1.00 89.44 208 LEU A CA 1
ATOM 1542 C C . LEU A 1 208 ? -5.510 7.774 1.337 1.00 89.44 208 LEU A C 1
ATOM 1544 O O . LEU A 1 208 ? -6.362 6.993 1.756 1.00 89.44 208 LEU A O 1
ATOM 1548 N N . GLY A 1 209 ? -4.207 7.524 1.448 1.00 93.00 209 GLY A N 1
ATOM 1549 C CA . GLY A 1 209 ? -3.674 6.393 2.184 1.00 93.00 209 GLY A CA 1
ATOM 1550 C C . GLY A 1 209 ? -2.170 6.490 2.385 1.00 93.00 209 GLY A C 1
ATOM 1551 O O . GLY A 1 209 ? -1.483 7.287 1.742 1.00 93.00 209 GLY A O 1
ATOM 1552 N N . TYR A 1 210 ? -1.665 5.707 3.332 1.00 94.62 210 TYR A N 1
ATOM 1553 C CA . TYR A 1 210 ? -0.233 5.532 3.535 1.00 94.62 210 TYR A CA 1
ATOM 1554 C C . TYR A 1 210 ? 0.074 4.259 4.325 1.00 94.62 210 TYR A C 1
ATOM 1556 O O . TYR A 1 210 ? -0.778 3.679 5.001 1.00 94.62 210 TYR A O 1
ATOM 1564 N N . VAL A 1 211 ? 1.349 3.894 4.316 1.00 95.94 211 VAL A N 1
ATOM 1565 C CA . VAL A 1 211 ? 1.993 2.987 5.259 1.00 95.94 211 VAL A CA 1
ATOM 1566 C C . VAL A 1 211 ? 3.087 3.759 5.989 1.00 95.94 211 VAL A C 1
ATOM 1568 O O . VAL A 1 211 ? 3.757 4.630 5.425 1.00 95.94 211 VAL A O 1
ATOM 1571 N N . SER A 1 212 ? 3.274 3.475 7.276 1.00 94.19 212 SER A N 1
ATOM 1572 C CA . SER A 1 212 ? 4.353 4.076 8.055 1.00 94.19 212 SER A CA 1
ATOM 1573 C C . SER A 1 212 ? 5.397 3.033 8.406 1.00 94.19 212 SER A C 1
ATOM 1575 O O . SER A 1 212 ? 5.142 2.093 9.153 1.00 94.19 212 SER A O 1
ATOM 1577 N N . SER A 1 213 ? 6.633 3.241 7.960 1.00 93.38 213 SER A N 1
ATOM 1578 C CA . SER A 1 213 ? 7.760 2.420 8.408 1.00 93.38 213 SER A CA 1
ATOM 1579 C C . SER A 1 213 ? 7.998 2.518 9.920 1.00 93.38 213 SER A C 1
ATOM 1581 O O . SER A 1 213 ? 8.661 1.652 10.480 1.00 93.38 213 SER A O 1
ATOM 1583 N N . ALA A 1 214 ? 7.480 3.551 10.599 1.00 93.06 214 ALA A N 1
ATOM 1584 C CA . ALA A 1 214 ? 7.537 3.640 12.058 1.00 93.06 214 ALA A CA 1
ATOM 1585 C C . ALA A 1 214 ? 6.731 2.520 12.738 1.00 93.06 214 ALA A C 1
ATOM 1587 O O . ALA A 1 214 ? 7.100 2.085 13.826 1.00 93.06 214 ALA A O 1
ATOM 1588 N N . ASP A 1 215 ? 5.687 1.998 12.084 1.00 94.62 215 ASP A N 1
ATOM 1589 C CA . ASP A 1 215 ? 4.932 0.851 12.594 1.00 94.62 215 ASP A CA 1
ATOM 1590 C C . ASP A 1 215 ? 5.724 -0.456 12.509 1.00 94.62 215 ASP A C 1
ATOM 1592 O O . ASP A 1 215 ? 5.455 -1.368 13.281 1.00 94.62 215 ASP A O 1
ATOM 1596 N N . ALA A 1 216 ? 6.766 -0.518 11.670 1.00 90.31 216 ALA A N 1
ATOM 1597 C CA . ALA A 1 216 ? 7.658 -1.671 11.578 1.00 90.31 216 ALA A CA 1
ATOM 1598 C C . ALA A 1 216 ? 8.651 -1.782 12.751 1.00 90.31 216 ALA A C 1
ATOM 1600 O O . ALA A 1 216 ? 9.424 -2.737 12.801 1.00 90.31 216 ALA A O 1
ATOM 1601 N N . VAL A 1 217 ? 8.662 -0.823 13.686 1.00 88.62 217 VAL A N 1
ATOM 1602 C CA . VAL A 1 217 ? 9.457 -0.895 14.918 1.00 88.62 217 VAL A CA 1
ATOM 1603 C C . VAL A 1 217 ? 8.660 -1.643 15.983 1.00 88.62 217 VAL A C 1
ATOM 1605 O O . VAL A 1 217 ? 7.679 -1.128 16.508 1.00 88.62 217 VAL A O 1
ATOM 1608 N N . LEU A 1 218 ? 9.104 -2.848 16.339 1.00 82.81 218 LEU A N 1
ATOM 1609 C CA . LEU A 1 218 ? 8.519 -3.640 17.420 1.00 82.81 218 LEU A CA 1
ATOM 1610 C C . LEU A 1 218 ? 8.695 -2.921 18.770 1.00 82.81 218 LEU A C 1
ATOM 1612 O O . LEU A 1 218 ? 9.823 -2.694 19.208 1.00 82.81 218 LEU A O 1
ATOM 1616 N N . ASN A 1 219 ? 7.583 -2.621 19.447 1.00 84.12 219 ASN A N 1
ATOM 1617 C CA . ASN A 1 219 ? 7.519 -1.855 20.703 1.00 84.12 219 ASN A CA 1
ATOM 1618 C C . ASN A 1 219 ? 8.154 -0.451 20.603 1.00 84.12 219 ASN A C 1
ATOM 1620 O O . ASN A 1 219 ? 9.156 -0.172 21.271 1.00 84.12 219 ASN A O 1
ATOM 1624 N N . PRO A 1 220 ? 7.585 0.448 19.784 1.00 86.44 220 PRO A N 1
ATOM 1625 C CA . PRO A 1 220 ? 8.110 1.797 19.639 1.00 86.44 220 PRO A CA 1
ATOM 1626 C C . PRO A 1 220 ? 7.960 2.576 20.961 1.00 86.44 220 PRO A C 1
ATOM 1628 O O . PRO A 1 220 ? 6.966 2.394 21.675 1.00 86.44 220 PRO A O 1
ATOM 1631 N N . PRO A 1 221 ? 8.917 3.457 21.313 1.00 87.81 221 PRO A N 1
ATOM 1632 C CA . PRO A 1 221 ? 8.806 4.310 22.493 1.00 87.81 221 PRO A CA 1
ATOM 1633 C C . PRO A 1 221 ? 7.493 5.103 22.532 1.00 87.81 221 PRO A C 1
ATOM 1635 O O . PRO A 1 221 ? 6.940 5.497 21.503 1.00 87.81 221 PRO A O 1
ATOM 1638 N N . ALA A 1 222 ? 6.977 5.356 23.738 1.00 86.44 222 ALA A N 1
ATOM 1639 C CA . ALA A 1 222 ? 5.693 6.036 23.920 1.00 86.44 222 ALA A CA 1
ATOM 1640 C C . ALA A 1 222 ? 5.665 7.438 23.276 1.00 86.44 222 ALA A C 1
ATOM 1642 O O . ALA A 1 222 ? 4.634 7.830 22.738 1.00 86.44 222 ALA A O 1
ATOM 1643 N N . ASP A 1 223 ? 6.801 8.134 23.273 1.00 86.75 223 ASP A N 1
ATOM 1644 C CA . ASP A 1 223 ? 7.025 9.473 22.721 1.00 86.75 223 ASP A CA 1
ATOM 1645 C C . ASP A 1 223 ? 7.416 9.489 21.231 1.00 86.75 223 ASP A C 1
ATOM 1647 O O . ASP A 1 223 ? 7.709 10.549 20.682 1.00 86.75 223 ASP A O 1
ATOM 1651 N N . GLN A 1 224 ? 7.408 8.334 20.561 1.00 87.00 224 GLN A N 1
ATOM 1652 C CA . GLN A 1 224 ? 7.696 8.204 19.133 1.00 87.00 224 GLN A CA 1
ATOM 1653 C C . GLN A 1 224 ? 6.475 7.697 18.363 1.00 87.00 224 GLN A C 1
ATOM 1655 O O . GLN A 1 224 ? 5.607 7.016 18.915 1.00 87.00 224 GLN A O 1
ATOM 1660 N N . MET A 1 225 ? 6.412 8.021 17.070 1.00 88.75 225 MET A N 1
ATOM 1661 C CA . MET A 1 225 ? 5.414 7.446 16.169 1.00 88.75 225 MET A CA 1
ATOM 1662 C C . MET A 1 225 ? 5.631 5.930 16.036 1.00 88.75 225 MET A C 1
ATOM 1664 O O . MET A 1 225 ? 6.758 5.447 16.146 1.00 88.75 225 MET A O 1
ATOM 1668 N N . GLY A 1 226 ? 4.551 5.201 15.763 1.00 92.50 226 GLY A N 1
ATOM 1669 C CA . GLY A 1 226 ? 4.565 3.767 15.508 1.00 92.50 226 GLY A CA 1
ATOM 1670 C C . GLY A 1 226 ? 3.673 3.009 16.482 1.00 92.50 226 GLY A C 1
ATOM 1671 O O . GLY A 1 226 ? 3.584 3.349 17.663 1.00 92.50 226 GLY A O 1
ATOM 1672 N N . ASN A 1 227 ? 3.045 1.954 15.986 1.00 94.19 227 ASN A N 1
ATOM 1673 C CA . ASN A 1 227 ? 2.165 1.070 16.742 1.00 94.19 227 ASN A CA 1
ATOM 1674 C C . ASN A 1 227 ? 2.749 -0.341 16.899 1.00 94.19 227 ASN A C 1
ATOM 1676 O O . ASN A 1 227 ? 2.227 -1.127 17.683 1.00 94.19 227 ASN A O 1
ATOM 1680 N N . GLY A 1 228 ? 3.847 -0.652 16.198 1.00 92.75 228 GLY A N 1
ATOM 1681 C CA . GLY A 1 228 ? 4.472 -1.972 16.234 1.00 92.75 228 GLY A CA 1
ATOM 1682 C C . GLY A 1 228 ? 3.588 -3.056 15.622 1.00 92.75 228 GLY A C 1
ATOM 1683 O O . GLY A 1 228 ? 3.488 -4.124 16.215 1.00 92.75 228 GLY A O 1
ATOM 1684 N N . ARG A 1 229 ? 2.925 -2.766 14.495 1.00 93.19 229 ARG A N 1
ATOM 1685 C CA . ARG A 1 229 ? 1.956 -3.638 13.809 1.00 93.19 229 ARG A CA 1
ATOM 1686 C C . ARG A 1 229 ? 2.028 -3.470 12.292 1.00 93.19 229 ARG A C 1
ATOM 1688 O O . ARG A 1 229 ? 2.628 -2.518 11.796 1.00 93.19 229 ARG A O 1
ATOM 1695 N N . ASP A 1 230 ? 1.388 -4.369 11.560 1.00 95.00 230 ASP A N 1
ATOM 1696 C CA . ASP A 1 230 ? 1.217 -4.274 10.112 1.00 95.00 230 ASP A CA 1
ATOM 1697 C C . ASP A 1 230 ? 0.021 -3.380 9.786 1.00 95.00 230 ASP A C 1
ATOM 1699 O O . ASP A 1 230 ? -1.110 -3.855 9.783 1.00 95.00 230 ASP A O 1
ATOM 1703 N N . ILE A 1 231 ? 0.256 -2.083 9.552 1.00 97.62 231 ILE A N 1
ATOM 1704 C CA . ILE A 1 231 ? -0.835 -1.111 9.389 1.00 97.62 231 ILE A CA 1
ATOM 1705 C C . ILE A 1 231 ? -0.929 -0.556 7.967 1.00 97.62 231 ILE A C 1
ATOM 1707 O O . ILE A 1 231 ? 0.043 -0.024 7.426 1.00 97.62 231 ILE A O 1
ATOM 1711 N N . LEU A 1 232 ? -2.141 -0.616 7.411 1.00 98.06 232 LEU A N 1
ATOM 1712 C CA . LEU A 1 232 ? -2.578 0.142 6.240 1.00 98.06 232 LEU A CA 1
ATOM 1713 C C . LEU A 1 232 ? -3.502 1.284 6.693 1.00 98.06 232 LEU A C 1
ATOM 1715 O O . LEU A 1 232 ? -4.565 1.029 7.256 1.00 98.06 232 LEU A O 1
ATOM 1719 N N . TYR A 1 233 ? -3.127 2.534 6.427 1.00 97.12 233 TYR A N 1
ATOM 1720 C CA . TYR A 1 233 ? -3.958 3.699 6.739 1.00 97.12 233 TYR A CA 1
ATOM 1721 C C . TYR A 1 233 ? -4.727 4.145 5.500 1.00 97.12 233 TYR A C 1
ATOM 1723 O O . TYR A 1 233 ? -4.136 4.279 4.428 1.00 97.12 233 TYR A O 1
ATOM 1731 N N . LEU A 1 234 ? -6.023 4.404 5.660 1.00 95.31 234 LEU A N 1
ATOM 1732 C CA . LEU A 1 234 ? -6.923 4.853 4.601 1.00 95.31 234 LEU A CA 1
ATOM 1733 C C . LEU A 1 234 ? -7.732 6.066 5.068 1.00 95.31 234 LEU A C 1
ATOM 1735 O O . LEU A 1 234 ? -8.141 6.136 6.226 1.00 95.31 234 LEU A O 1
ATOM 1739 N N . ASP A 1 235 ? -7.964 7.011 4.165 1.00 92.75 235 ASP A N 1
ATOM 1740 C CA . ASP A 1 235 ? -8.733 8.213 4.471 1.00 92.75 235 ASP A CA 1
ATOM 1741 C C . ASP A 1 235 ? -10.238 7.915 4.584 1.00 92.75 235 ASP A C 1
ATOM 1743 O O . ASP A 1 235 ? -10.802 7.179 3.766 1.00 92.75 235 ASP A O 1
ATOM 1747 N N . SER A 1 236 ? -10.889 8.480 5.604 1.00 90.44 236 SER A N 1
ATOM 1748 C CA . SER A 1 236 ? -12.316 8.277 5.881 1.00 90.44 236 SER A CA 1
ATOM 1749 C C . SER A 1 236 ? -13.250 9.363 5.349 1.00 90.44 236 SER A C 1
ATOM 1751 O O . SER A 1 236 ? -14.458 9.149 5.411 1.00 90.44 236 SER A O 1
ATOM 1753 N N . ASP A 1 237 ? -12.742 10.490 4.844 1.00 82.94 237 ASP A N 1
ATOM 1754 C CA . ASP A 1 237 ? -13.560 11.624 4.386 1.00 82.94 237 ASP A CA 1
ATOM 1755 C C . ASP A 1 237 ? -13.515 11.743 2.855 1.00 82.94 237 ASP A C 1
ATOM 1757 O O . ASP A 1 237 ? -14.423 11.319 2.133 1.00 82.94 237 ASP A O 1
ATOM 1761 N N . GLN A 1 238 ? -12.392 12.219 2.319 1.00 72.56 238 GLN A N 1
ATOM 1762 C CA . GLN A 1 238 ? -12.182 12.280 0.876 1.00 72.56 238 GLN A CA 1
ATOM 1763 C C . GLN A 1 238 ? -12.127 10.880 0.265 1.00 72.56 238 GLN A C 1
ATOM 1765 O O . GLN A 1 238 ? -12.654 10.661 -0.829 1.00 72.56 238 GLN A O 1
ATOM 1770 N N . GLY A 1 239 ? -11.524 9.923 0.972 1.00 63.91 239 GLY A N 1
ATOM 1771 C CA . GLY A 1 239 ? -11.401 8.538 0.528 1.00 63.91 239 GLY A CA 1
ATOM 1772 C C . GLY A 1 239 ? -12.750 7.833 0.368 1.00 63.91 239 GLY A C 1
ATOM 1773 O O . GLY A 1 239 ? -12.995 7.185 -0.650 1.00 63.91 239 GLY A O 1
ATOM 1774 N N . THR A 1 240 ? -13.662 7.987 1.329 1.00 65.62 240 THR A N 1
ATOM 1775 C CA . THR A 1 240 ? -14.983 7.328 1.305 1.00 65.62 240 THR A CA 1
ATOM 1776 C C . THR A 1 240 ? -15.952 7.972 0.321 1.00 65.62 240 THR A C 1
ATOM 1778 O O . THR A 1 240 ? -16.837 7.284 -0.190 1.00 65.62 240 THR A O 1
ATOM 1781 N N . SER A 1 241 ? -15.744 9.245 -0.040 1.00 73.69 241 SER A N 1
ATOM 1782 C CA . SER A 1 241 ? -16.540 9.931 -1.068 1.00 73.69 241 SER A CA 1
ATOM 1783 C C . SER A 1 241 ? -16.543 9.201 -2.423 1.00 73.69 241 SER A C 1
ATOM 1785 O O . SER A 1 241 ? -17.491 9.327 -3.204 1.00 73.69 241 SER A O 1
ATOM 1787 N N . ASN A 1 242 ? -15.505 8.396 -2.690 1.00 80.38 242 ASN A N 1
ATOM 1788 C CA . ASN A 1 242 ? -15.432 7.502 -3.834 1.00 80.38 242 ASN A CA 1
ATOM 1789 C C . ASN A 1 242 ? -14.722 6.190 -3.468 1.00 80.38 242 ASN A C 1
ATOM 1791 O O . ASN A 1 242 ? -13.503 6.060 -3.586 1.00 80.38 242 ASN A O 1
ATOM 1795 N N . LEU A 1 243 ? -15.513 5.173 -3.123 1.00 77.38 243 LEU A N 1
ATOM 1796 C CA . LEU A 1 243 ? -15.024 3.824 -2.829 1.00 77.38 243 LEU A CA 1
ATOM 1797 C C . LEU A 1 243 ? -14.094 3.257 -3.914 1.00 77.38 243 LEU A C 1
ATOM 1799 O O . LEU A 1 243 ? -13.129 2.569 -3.589 1.00 77.38 243 LEU A O 1
ATOM 1803 N N . ALA A 1 244 ? -14.371 3.510 -5.197 1.00 79.38 244 ALA A N 1
ATOM 1804 C CA . ALA A 1 244 ? -13.527 2.990 -6.268 1.00 79.38 244 ALA A CA 1
ATOM 1805 C C . ALA A 1 244 ? -12.116 3.585 -6.191 1.00 79.38 244 ALA A C 1
ATOM 1807 O O . ALA A 1 244 ? -11.137 2.863 -6.370 1.00 79.38 244 ALA A O 1
ATOM 1808 N N . THR A 1 245 ? -12.010 4.872 -5.853 1.00 82.88 245 THR A N 1
ATOM 1809 C CA . THR A 1 245 ? -10.729 5.522 -5.560 1.00 82.88 245 THR A CA 1
ATOM 1810 C C . THR A 1 245 ? -10.077 4.898 -4.329 1.00 82.88 245 THR A C 1
ATOM 1812 O O . THR A 1 245 ? -8.909 4.528 -4.393 1.00 82.88 245 THR A O 1
ATOM 1815 N N . LEU A 1 246 ? -10.819 4.693 -3.238 1.00 85.81 246 LEU A N 1
ATOM 1816 C CA . LEU A 1 246 ? -10.271 4.088 -2.020 1.00 85.81 246 LEU A CA 1
ATOM 1817 C C . LEU A 1 246 ? -9.721 2.672 -2.252 1.00 85.81 246 LEU A C 1
ATOM 1819 O O . LEU A 1 246 ? -8.657 2.336 -1.743 1.00 85.81 246 LEU A O 1
ATOM 1823 N N . ALA A 1 247 ? -10.404 1.859 -3.062 1.00 87.69 247 ALA A N 1
ATOM 1824 C CA . ALA A 1 247 ? -9.965 0.512 -3.426 1.00 87.69 247 ALA A CA 1
ATOM 1825 C C . ALA A 1 247 ? -8.652 0.524 -4.229 1.00 87.69 247 ALA A C 1
ATOM 1827 O O . ALA A 1 247 ? -7.759 -0.292 -3.991 1.00 87.69 247 ALA A O 1
ATOM 1828 N N . VAL A 1 248 ? -8.521 1.481 -5.155 1.00 89.50 248 VAL A N 1
ATOM 1829 C CA . VAL A 1 248 ? -7.292 1.717 -5.923 1.00 89.50 248 VAL A CA 1
ATOM 1830 C C . VAL A 1 248 ? -6.142 2.083 -4.981 1.00 89.50 248 VAL A C 1
ATOM 1832 O O . VAL A 1 248 ? -5.063 1.496 -5.075 1.00 89.50 248 VAL A O 1
ATOM 1835 N N . ILE A 1 249 ? -6.378 3.009 -4.046 1.00 92.06 249 ILE A N 1
ATOM 1836 C CA . ILE A 1 249 ? -5.358 3.439 -3.084 1.00 92.06 249 ILE A CA 1
ATOM 1837 C C . ILE A 1 249 ? -4.988 2.305 -2.129 1.00 92.06 249 ILE A C 1
ATOM 1839 O O . ILE A 1 249 ? -3.806 2.074 -1.898 1.00 92.06 249 ILE A O 1
ATOM 1843 N N . ALA A 1 250 ? -5.955 1.522 -1.653 1.00 95.62 250 ALA A N 1
ATOM 1844 C CA . ALA A 1 250 ? -5.679 0.353 -0.826 1.00 95.62 250 ALA A CA 1
ATOM 1845 C C . ALA A 1 250 ? -4.762 -0.654 -1.540 1.00 95.62 250 ALA A C 1
ATOM 1847 O O . ALA A 1 250 ? -3.838 -1.170 -0.921 1.00 95.62 250 ALA A O 1
ATOM 1848 N N . ALA A 1 251 ? -4.952 -0.901 -2.843 1.00 96.62 251 ALA A N 1
ATOM 1849 C CA . ALA A 1 251 ? -4.058 -1.772 -3.614 1.00 96.62 251 ALA A CA 1
ATOM 1850 C C . ALA A 1 251 ? -2.630 -1.219 -3.725 1.00 96.62 251 ALA A C 1
ATOM 1852 O O . ALA A 1 251 ? -1.672 -1.987 -3.587 1.00 96.62 251 ALA A O 1
ATOM 1853 N N . HIS A 1 252 ? -2.500 0.092 -3.940 1.00 96.75 252 HIS A N 1
ATOM 1854 C CA . HIS A 1 252 ? -1.221 0.798 -4.011 1.00 96.75 252 HIS A CA 1
ATOM 1855 C C . HIS A 1 252 ? -0.476 0.743 -2.668 1.00 96.75 252 HIS A C 1
ATOM 1857 O O . HIS A 1 252 ? 0.639 0.232 -2.580 1.00 96.75 252 HIS A O 1
ATOM 1863 N N . GLU A 1 253 ? -1.116 1.189 -1.591 1.00 97.44 253 GLU A N 1
ATOM 1864 C CA . GLU A 1 253 ? -0.505 1.245 -0.262 1.00 97.44 253 GLU A CA 1
ATOM 1865 C C . GLU A 1 253 ? -0.257 -0.149 0.328 1.00 97.44 253 GLU A C 1
ATOM 1867 O O . GLU A 1 253 ? 0.738 -0.372 1.016 1.00 97.44 253 GLU A O 1
ATOM 1872 N N . TYR A 1 254 ? -1.094 -1.141 0.014 1.00 98.44 254 TYR A N 1
ATOM 1873 C CA . TYR A 1 254 ? -0.838 -2.512 0.449 1.00 98.44 254 TYR A CA 1
ATOM 1874 C C . TYR A 1 254 ? 0.411 -3.112 -0.216 1.00 98.44 254 TYR A C 1
ATOM 1876 O O . TYR A 1 254 ? 1.133 -3.890 0.410 1.00 98.44 254 TYR A O 1
ATOM 1884 N N . ALA A 1 255 ? 0.728 -2.719 -1.455 1.00 98.38 255 ALA A N 1
ATOM 1885 C CA . ALA A 1 255 ? 1.996 -3.092 -2.081 1.00 98.38 255 ALA A CA 1
ATOM 1886 C C . ALA A 1 255 ? 3.195 -2.469 -1.350 1.00 98.38 255 ALA A C 1
ATOM 1888 O O . ALA A 1 255 ? 4.208 -3.146 -1.164 1.00 98.38 255 ALA A O 1
ATOM 1889 N N . HIS A 1 256 ? 3.070 -1.229 -0.864 1.00 98.06 256 HIS A N 1
ATOM 1890 C CA . HIS A 1 256 ? 4.077 -0.618 0.008 1.00 98.06 256 HIS A CA 1
ATOM 1891 C C . HIS A 1 256 ? 4.236 -1.397 1.317 1.00 98.06 256 HIS A C 1
ATOM 1893 O O . HIS A 1 256 ? 5.363 -1.728 1.695 1.00 98.06 256 HIS A O 1
ATOM 1899 N N . LEU A 1 257 ? 3.130 -1.770 1.972 1.00 98.12 257 LEU A N 1
ATOM 1900 C CA . LEU A 1 257 ? 3.166 -2.577 3.196 1.00 98.12 257 LEU A CA 1
ATOM 1901 C C . LEU A 1 257 ? 3.924 -3.887 2.967 1.00 98.12 257 LEU A C 1
ATOM 1903 O O . LEU A 1 257 ? 4.852 -4.187 3.711 1.00 98.12 257 LEU A O 1
ATOM 1907 N N . ILE A 1 258 ? 3.609 -4.626 1.901 1.00 98.12 258 ILE A N 1
ATOM 1908 C CA . ILE A 1 258 ? 4.338 -5.849 1.536 1.00 98.12 258 ILE A CA 1
ATOM 1909 C C . ILE A 1 258 ? 5.816 -5.562 1.268 1.00 98.12 258 ILE A C 1
ATOM 1911 O O . ILE A 1 258 ? 6.692 -6.279 1.752 1.00 98.12 258 ILE A O 1
ATOM 1915 N N . HIS A 1 259 ? 6.138 -4.496 0.545 1.00 96.38 259 HIS A N 1
ATOM 1916 C CA . HIS A 1 259 ? 7.511 -4.199 0.156 1.00 96.38 259 HIS A CA 1
ATOM 1917 C C . HIS A 1 259 ? 8.429 -3.870 1.357 1.00 96.38 259 HIS A C 1
ATOM 1919 O O . HIS A 1 259 ? 9.629 -4.175 1.303 1.00 96.38 259 HIS A O 1
ATOM 1925 N N . LEU A 1 260 ? 7.888 -3.405 2.496 1.00 93.56 260 LEU A N 1
ATOM 1926 C CA . LEU A 1 260 ? 8.631 -3.312 3.768 1.00 93.56 260 LEU A CA 1
ATOM 1927 C C . LEU A 1 260 ? 9.328 -4.633 4.143 1.00 93.56 260 LEU A C 1
ATOM 1929 O O . LEU A 1 260 ? 10.462 -4.608 4.633 1.00 93.56 260 LEU A O 1
ATOM 1933 N N . SER A 1 261 ? 8.715 -5.790 3.844 1.00 93.19 261 SER A N 1
ATOM 1934 C CA . SER A 1 261 ? 9.276 -7.128 4.111 1.00 93.19 261 SER A CA 1
ATOM 1935 C C . SER A 1 261 ? 10.614 -7.398 3.419 1.00 93.19 261 SER A C 1
ATOM 1937 O O . SER A 1 261 ? 11.346 -8.305 3.847 1.00 93.19 261 SER A O 1
ATOM 1939 N N . TYR A 1 262 ? 10.921 -6.634 2.368 1.00 94.00 262 TYR A N 1
ATOM 1940 C CA . TYR A 1 262 ? 12.046 -6.847 1.455 1.00 94.00 262 TYR A CA 1
ATOM 1941 C C . TYR A 1 262 ? 13.000 -5.647 1.371 1.00 94.00 262 TYR A C 1
ATOM 1943 O O . TYR A 1 262 ? 14.061 -5.737 0.740 1.00 94.00 262 TYR A O 1
ATOM 1951 N N . GLY A 1 263 ? 12.644 -4.546 2.035 1.00 92.19 263 GLY A N 1
ATOM 1952 C CA . GLY A 1 263 ? 13.362 -3.281 1.997 1.00 92.19 263 GLY A CA 1
ATOM 1953 C C . GLY A 1 263 ? 13.116 -2.501 0.714 1.00 92.19 263 GLY A C 1
ATOM 1954 O O . GLY A 1 263 ? 13.154 -3.071 -0.376 1.00 92.19 263 GLY A O 1
ATOM 1955 N N . TRP A 1 264 ? 12.931 -1.190 0.856 1.00 90.94 264 TRP A N 1
ATOM 1956 C CA . TRP A 1 264 ? 12.634 -0.300 -0.261 1.00 90.94 264 TRP A CA 1
ATOM 1957 C C . TRP A 1 264 ? 13.668 -0.370 -1.388 1.00 90.94 264 TRP A C 1
ATOM 1959 O O . TRP A 1 264 ? 14.879 -0.484 -1.159 1.00 90.94 264 TRP A O 1
ATOM 1969 N N . ASP A 1 265 ? 13.170 -0.242 -2.614 1.00 94.19 265 ASP A N 1
ATOM 1970 C CA . ASP A 1 265 ? 13.969 0.016 -3.804 1.00 94.19 265 ASP A CA 1
ATOM 1971 C C . ASP A 1 265 ? 14.161 1.541 -3.997 1.00 94.19 265 ASP A C 1
ATOM 1973 O O . ASP A 1 265 ? 13.799 2.361 -3.148 1.00 94.19 265 ASP A O 1
ATOM 1977 N N . THR A 1 266 ? 14.770 1.951 -5.106 1.00 94.06 266 THR A N 1
ATOM 1978 C CA . THR A 1 266 ? 14.674 3.315 -5.633 1.00 94.06 266 THR A CA 1
ATOM 1979 C C . THR A 1 266 ? 13.211 3.746 -5.734 1.00 94.06 266 THR A C 1
ATOM 1981 O O . THR A 1 266 ? 12.347 2.930 -6.049 1.00 94.06 266 THR A O 1
ATOM 1984 N N . THR A 1 267 ? 12.924 5.028 -5.498 1.00 94.06 267 THR A N 1
ATOM 1985 C CA . THR A 1 267 ? 11.542 5.529 -5.429 1.00 94.06 267 THR A CA 1
ATOM 1986 C C . THR A 1 267 ? 10.736 5.196 -6.682 1.00 94.06 267 THR A C 1
ATOM 1988 O O . THR A 1 267 ? 9.644 4.663 -6.563 1.00 94.06 267 THR A O 1
ATOM 1991 N N . PHE A 1 268 ? 11.311 5.384 -7.876 1.00 96.06 268 PHE A N 1
ATOM 1992 C CA . PHE A 1 268 ? 10.654 5.021 -9.137 1.00 96.06 268 PHE A CA 1
ATOM 1993 C C . PHE A 1 268 ? 10.230 3.546 -9.191 1.00 96.06 268 PHE A C 1
ATOM 1995 O O . PHE A 1 268 ? 9.139 3.231 -9.651 1.00 96.06 268 PHE A O 1
ATOM 2002 N N . VAL A 1 269 ? 11.095 2.636 -8.739 1.00 97.12 269 VAL A N 1
ATOM 2003 C CA . VAL A 1 269 ? 10.813 1.196 -8.764 1.00 97.12 269 VAL A CA 1
ATOM 2004 C C . VAL A 1 269 ? 9.780 0.826 -7.709 1.00 97.12 269 VAL A C 1
ATOM 2006 O O . VAL A 1 269 ? 8.843 0.096 -8.010 1.00 97.12 269 VAL A O 1
ATOM 2009 N N . THR A 1 270 ? 9.920 1.360 -6.496 1.00 96.62 270 THR A N 1
ATOM 2010 C CA . THR A 1 270 ? 8.961 1.110 -5.420 1.00 96.62 270 THR A CA 1
ATOM 2011 C C . THR A 1 270 ? 7.556 1.589 -5.788 1.00 96.62 270 THR A C 1
ATOM 2013 O O . THR A 1 270 ? 6.611 0.813 -5.678 1.00 96.62 270 THR A O 1
ATOM 2016 N N . GLU A 1 271 ? 7.425 2.816 -6.291 1.00 96.19 271 GLU A N 1
ATOM 2017 C CA . GLU A 1 271 ? 6.135 3.348 -6.743 1.00 96.19 271 GLU A CA 1
ATOM 2018 C C . GLU A 1 271 ? 5.630 2.630 -7.991 1.00 96.19 271 GLU A C 1
ATOM 2020 O O . GLU A 1 271 ? 4.441 2.375 -8.125 1.00 96.19 271 GLU A O 1
ATOM 2025 N N . GLY A 1 272 ? 6.527 2.212 -8.885 1.00 96.81 272 GLY A N 1
ATOM 2026 C CA . GLY A 1 272 ? 6.168 1.395 -10.037 1.00 96.81 272 GLY A CA 1
ATOM 2027 C C . GLY A 1 272 ? 5.510 0.064 -9.657 1.00 96.81 272 GLY A C 1
ATOM 2028 O O . GLY A 1 272 ? 4.526 -0.326 -10.288 1.00 96.81 272 GLY A O 1
ATOM 2029 N N . TYR A 1 273 ? 5.986 -0.608 -8.601 1.00 97.94 273 TYR A N 1
ATOM 2030 C CA . TYR A 1 273 ? 5.311 -1.795 -8.071 1.00 97.94 273 TYR A CA 1
ATOM 2031 C C . TYR A 1 273 ? 3.921 -1.473 -7.515 1.00 97.94 273 TYR A C 1
ATOM 2033 O O . TYR A 1 273 ? 2.979 -2.222 -7.771 1.00 97.94 273 TYR A O 1
ATOM 2041 N N . ALA A 1 274 ? 3.791 -0.371 -6.775 1.00 97.12 274 ALA A N 1
ATOM 2042 C CA . ALA A 1 274 ? 2.531 0.041 -6.166 1.00 97.12 274 ALA A CA 1
ATOM 2043 C C . ALA A 1 274 ? 1.488 0.478 -7.211 1.00 97.12 274 ALA A C 1
ATOM 2045 O O . ALA A 1 274 ? 0.322 0.098 -7.131 1.00 97.12 274 ALA A O 1
ATOM 2046 N N . GLU A 1 275 ? 1.907 1.172 -8.268 1.00 96.00 275 GLU A N 1
ATOM 2047 C CA . GLU A 1 275 ? 1.061 1.472 -9.429 1.00 96.00 275 GLU A CA 1
ATOM 2048 C C . GLU A 1 275 ? 0.637 0.200 -10.170 1.00 96.00 275 GLU A C 1
ATOM 2050 O O . GLU A 1 275 ? -0.530 0.037 -10.530 1.00 96.00 275 GLU A O 1
ATOM 2055 N N . TYR A 1 276 ? 1.558 -0.748 -10.364 1.00 97.56 276 TYR A N 1
ATOM 2056 C CA . TYR A 1 276 ? 1.222 -2.029 -10.981 1.00 97.56 276 TYR A 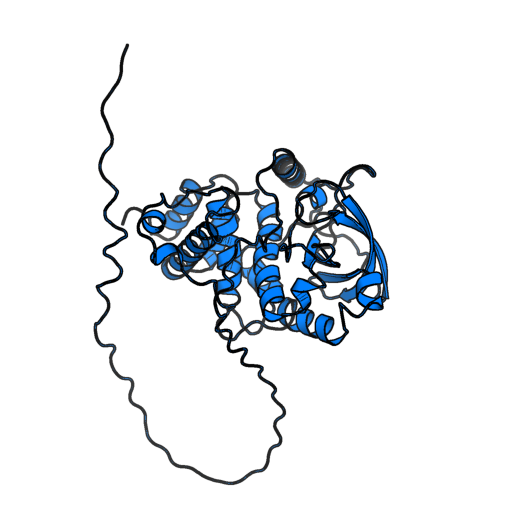CA 1
ATOM 2057 C C . TYR A 1 276 ? 0.255 -2.860 -10.118 1.00 97.56 276 TYR A C 1
ATOM 2059 O O . TYR A 1 276 ? -0.599 -3.564 -10.662 1.00 97.56 276 TYR A O 1
ATOM 2067 N N . ALA A 1 277 ? 0.308 -2.734 -8.788 1.00 97.94 277 ALA A N 1
ATOM 2068 C CA . ALA A 1 277 ? -0.642 -3.375 -7.879 1.00 97.94 277 ALA A CA 1
ATOM 2069 C C . ALA A 1 277 ? -2.096 -2.973 -8.177 1.00 97.94 277 ALA A C 1
ATOM 2071 O O . ALA A 1 277 ? -3.000 -3.809 -8.119 1.00 97.94 277 ALA A O 1
ATOM 2072 N N . MET A 1 278 ? -2.331 -1.716 -8.562 1.00 95.38 278 MET A N 1
ATOM 2073 C CA . MET A 1 278 ? -3.653 -1.246 -8.988 1.00 95.38 278 MET A CA 1
ATOM 2074 C C . MET A 1 278 ? -4.099 -1.964 -10.271 1.00 95.38 278 MET A C 1
ATOM 2076 O O . MET A 1 278 ? -5.230 -2.446 -10.365 1.00 95.38 278 MET A O 1
ATOM 2080 N N . VAL A 1 279 ? -3.191 -2.079 -11.245 1.00 95.25 279 VAL A N 1
ATOM 2081 C CA . VAL A 1 279 ? -3.456 -2.694 -12.555 1.00 95.25 279 VAL A CA 1
ATOM 2082 C C . VAL A 1 279 ? -3.749 -4.184 -12.428 1.00 95.25 279 VAL A C 1
ATOM 2084 O O . VAL A 1 279 ? -4.751 -4.651 -12.970 1.00 95.25 279 VAL A O 1
ATOM 2087 N N . MET A 1 280 ? -2.923 -4.931 -11.692 1.00 97.12 280 MET A N 1
ATOM 2088 C CA . MET A 1 280 ? -3.090 -6.380 -11.540 1.00 97.12 280 MET A CA 1
ATOM 2089 C C . MET A 1 280 ? -4.351 -6.749 -10.744 1.00 97.12 280 MET A C 1
ATOM 2091 O O . MET A 1 280 ? -4.916 -7.820 -10.948 1.00 97.12 280 MET A O 1
ATOM 2095 N N . ASN A 1 281 ? -4.841 -5.848 -9.887 1.00 97.56 281 ASN A N 1
ATOM 2096 C CA . ASN A 1 281 ? -6.145 -5.985 -9.235 1.00 97.56 281 ASN A CA 1
ATOM 2097 C C . ASN A 1 281 ? -7.313 -5.538 -10.115 1.00 97.56 281 ASN A C 1
ATOM 2099 O O . ASN A 1 281 ? -8.452 -5.520 -9.667 1.00 97.56 281 ASN A O 1
ATOM 2103 N N . GLY A 1 282 ? -7.062 -5.199 -11.375 1.00 94.00 282 GLY A N 1
ATOM 2104 C CA . GLY A 1 282 ? -8.103 -4.863 -12.328 1.00 94.00 282 GLY A CA 1
ATOM 2105 C C . GLY A 1 282 ? -8.724 -3.485 -12.115 1.00 94.00 282 GLY A C 1
ATOM 2106 O O . GLY A 1 282 ? -9.806 -3.229 -12.642 1.00 94.00 282 GLY A O 1
ATOM 2107 N N . TYR A 1 283 ? -8.047 -2.584 -11.400 1.00 91.00 283 TYR A N 1
ATOM 2108 C CA . TYR A 1 283 ? -8.460 -1.189 -11.271 1.00 91.00 283 TYR A CA 1
ATOM 2109 C C . TYR A 1 283 ? -7.910 -0.329 -12.397 1.00 91.00 283 TYR A C 1
ATOM 2111 O O . TYR A 1 283 ? -6.938 -0.679 -13.074 1.00 91.00 283 TYR A O 1
ATOM 2119 N N . TYR A 1 284 ? -8.634 0.741 -12.743 1.00 80.38 284 TYR A N 1
ATOM 2120 C CA . TYR A 1 284 ? -8.236 1.575 -13.878 1.00 80.38 284 TYR A CA 1
ATOM 2121 C C . TYR A 1 284 ? -7.024 2.367 -13.458 1.00 80.38 284 TYR A C 1
ATOM 2123 O O . TYR A 1 284 ? -6.970 2.950 -12.379 1.00 80.38 284 TYR A O 1
ATOM 2131 N N . TRP A 1 285 ? -6.025 2.303 -14.318 1.00 67.06 285 TRP A N 1
ATOM 2132 C CA . TRP A 1 285 ? -4.808 3.043 -14.123 1.00 67.06 285 TRP A CA 1
ATOM 2133 C C . TRP A 1 285 ? -5.076 4.529 -14.397 1.00 67.06 285 TRP A C 1
ATOM 2135 O O . TRP A 1 285 ? -5.955 4.873 -15.195 1.00 67.06 285 TRP A O 1
ATOM 2145 N N . ARG A 1 286 ? -4.330 5.412 -13.723 1.00 74.31 286 ARG A N 1
ATOM 2146 C CA . ARG A 1 286 ? -4.295 6.843 -14.042 1.00 74.31 286 ARG A CA 1
ATOM 2147 C C . ARG A 1 286 ? -3.981 7.043 -15.530 1.00 74.31 286 ARG A C 1
ATOM 2149 O O . ARG A 1 286 ? -3.317 6.219 -16.158 1.00 74.31 286 ARG A O 1
ATOM 2156 N N . GLY A 1 287 ? -4.460 8.150 -16.094 1.00 79.12 287 GLY A N 1
ATOM 2157 C CA . GLY A 1 287 ? -4.139 8.510 -17.475 1.00 79.12 287 GLY A CA 1
ATOM 2158 C C . GLY A 1 287 ? -2.625 8.596 -17.693 1.00 79.12 287 GLY A C 1
ATOM 2159 O O . GLY A 1 287 ? -1.886 8.960 -16.788 1.00 79.12 287 GLY A O 1
ATOM 2160 N N . VAL A 1 288 ? -2.160 8.274 -18.900 1.00 86.12 288 VAL A N 1
ATOM 2161 C CA . VAL A 1 288 ? -0.735 8.332 -19.269 1.00 86.12 288 VAL A CA 1
ATOM 2162 C C . VAL A 1 288 ? -0.412 9.723 -19.828 1.00 86.12 288 VAL A C 1
ATOM 2164 O O . VAL A 1 288 ? -0.014 9.885 -20.978 1.00 86.12 288 VAL A O 1
ATOM 2167 N N . ASN A 1 289 ? -0.676 10.769 -19.047 1.00 89.19 289 ASN A N 1
ATOM 2168 C CA . ASN A 1 289 ? -0.642 12.151 -19.526 1.00 89.19 289 ASN A CA 1
ATOM 2169 C C . ASN A 1 289 ? 0.763 12.628 -19.891 1.00 89.19 289 ASN A C 1
ATOM 2171 O O . ASN A 1 289 ? 0.902 13.514 -20.739 1.00 89.19 289 ASN A O 1
ATOM 2175 N N . PHE A 1 290 ? 1.802 12.033 -19.302 1.00 88.44 290 PHE A N 1
ATOM 2176 C CA . PHE A 1 290 ? 3.190 12.356 -19.619 1.00 88.44 290 PHE A CA 1
ATOM 2177 C C . PHE A 1 290 ? 3.511 12.192 -21.119 1.00 88.44 290 PHE A C 1
ATOM 2179 O O . PHE A 1 290 ? 4.386 12.889 -21.633 1.00 88.44 290 PHE A O 1
ATOM 2186 N N . THR A 1 291 ? 2.782 11.345 -21.865 1.00 90.50 291 THR A N 1
ATOM 2187 C CA . THR A 1 291 ? 2.996 11.171 -23.317 1.00 90.50 291 THR A CA 1
ATOM 2188 C C . THR A 1 291 ? 2.596 12.390 -24.142 1.00 90.50 291 THR A C 1
ATOM 2190 O O . THR A 1 291 ? 3.012 12.516 -25.292 1.00 90.50 291 THR A O 1
ATOM 2193 N N . ASN A 1 292 ? 1.820 13.312 -23.567 1.00 91.75 292 ASN A N 1
ATOM 2194 C CA . ASN A 1 292 ? 1.399 14.546 -24.231 1.00 91.75 292 ASN A CA 1
ATOM 2195 C C . ASN A 1 292 ? 2.480 15.641 -24.206 1.00 91.75 292 ASN A C 1
ATOM 2197 O O . ASN A 1 292 ? 2.287 16.710 -24.785 1.00 91.75 292 ASN A O 1
ATOM 2201 N N . SER A 1 293 ? 3.614 15.404 -23.538 1.00 91.56 293 SER A N 1
ATOM 2202 C CA . SER A 1 293 ? 4.698 16.375 -23.393 1.00 91.56 293 SER A CA 1
ATOM 2203 C C . SER A 1 293 ? 6.036 15.774 -23.809 1.00 91.56 293 SER A C 1
ATOM 2205 O O . SER A 1 293 ? 6.522 14.815 -23.215 1.00 91.56 293 SER A O 1
ATOM 2207 N N . ILE A 1 294 ? 6.693 16.392 -24.795 1.00 91.75 294 ILE A N 1
ATOM 2208 C CA . ILE A 1 294 ? 8.031 15.973 -25.239 1.00 91.75 294 ILE A CA 1
ATOM 2209 C C . ILE A 1 294 ? 9.017 16.009 -24.064 1.00 91.75 294 ILE A C 1
ATOM 2211 O O . ILE A 1 294 ? 9.748 15.048 -23.836 1.00 91.75 294 ILE A O 1
ATOM 2215 N N . THR A 1 295 ? 8.986 17.074 -23.260 1.00 92.50 295 THR A N 1
ATOM 2216 C CA . THR A 1 295 ? 9.840 17.209 -22.071 1.00 92.50 295 THR A CA 1
ATOM 2217 C C . THR A 1 295 ? 9.667 16.042 -21.102 1.00 92.50 295 THR A C 1
ATOM 2219 O O . THR A 1 295 ? 10.650 15.574 -20.532 1.00 92.50 295 THR A O 1
ATOM 2222 N N . GLU A 1 296 ? 8.447 15.534 -20.950 1.00 93.00 296 GLU A N 1
ATOM 2223 C CA . GLU A 1 296 ? 8.144 14.421 -20.050 1.00 93.00 296 GLU A CA 1
ATOM 2224 C C . GLU A 1 296 ? 8.526 13.065 -20.663 1.00 93.00 296 GLU A C 1
ATOM 2226 O O . GLU A 1 296 ? 9.176 12.252 -20.008 1.00 93.00 296 GLU A O 1
ATOM 2231 N N . THR A 1 297 ? 8.255 12.846 -21.954 1.00 92.62 297 THR A N 1
ATOM 2232 C CA . THR A 1 297 ? 8.676 11.618 -22.668 1.00 92.62 297 THR A CA 1
ATOM 2233 C C . THR A 1 297 ? 10.194 11.451 -22.793 1.00 92.62 297 THR A C 1
ATOM 2235 O O . THR A 1 297 ? 10.674 10.338 -22.994 1.00 92.62 297 THR A O 1
ATOM 2238 N N . THR A 1 298 ? 10.965 12.537 -22.664 1.00 92.94 298 THR A N 1
ATOM 2239 C CA . THR A 1 298 ? 12.440 12.510 -22.721 1.00 92.94 298 THR A CA 1
ATOM 2240 C C . THR A 1 298 ? 13.120 12.341 -21.359 1.00 92.94 298 THR A C 1
ATOM 2242 O O . THR A 1 298 ? 14.350 12.271 -21.303 1.00 92.94 298 THR A O 1
ATOM 2245 N N . GLN A 1 299 ? 12.361 12.259 -20.259 1.00 94.69 299 GLN A N 1
ATOM 2246 C CA . GLN A 1 299 ? 12.936 12.032 -18.931 1.00 94.69 299 GLN A CA 1
ATOM 2247 C C . GLN A 1 299 ? 13.623 10.655 -18.856 1.00 94.69 299 GLN A C 1
ATOM 2249 O O . GLN A 1 299 ? 13.027 9.658 -19.281 1.00 94.69 299 GLN A O 1
ATOM 2254 N N . PRO A 1 300 ? 14.838 10.546 -18.275 1.00 94.25 300 PRO A N 1
ATOM 2255 C CA . PRO A 1 300 ? 15.484 9.253 -18.057 1.00 94.25 300 PRO A CA 1
ATOM 2256 C C . PRO A 1 300 ? 14.583 8.326 -17.239 1.00 94.25 300 PRO A C 1
ATOM 2258 O O . PRO A 1 300 ? 14.023 8.757 -16.234 1.00 94.25 300 PRO A O 1
ATOM 2261 N N . LEU A 1 301 ? 14.440 7.065 -17.659 1.00 90.31 301 LEU A N 1
ATOM 2262 C CA . LEU A 1 301 ? 13.412 6.144 -17.149 1.00 90.31 301 LEU A CA 1
ATOM 2263 C C . LEU A 1 301 ? 13.311 6.131 -15.616 1.00 90.31 301 LEU A C 1
ATOM 2265 O O . LEU A 1 301 ? 12.251 6.416 -15.083 1.00 90.31 301 LEU A O 1
ATOM 2269 N N . PHE A 1 302 ? 14.426 5.911 -14.917 1.00 93.69 302 PHE A N 1
ATOM 2270 C CA . PHE A 1 302 ? 14.452 5.804 -13.453 1.00 93.69 302 PHE A CA 1
ATOM 2271 C C . PHE A 1 302 ? 14.515 7.147 -12.704 1.00 93.69 302 PHE A C 1
ATOM 2273 O O . PHE A 1 302 ? 14.746 7.166 -11.494 1.00 93.69 302 PHE A O 1
ATOM 2280 N N . THR A 1 303 ? 14.347 8.280 -13.391 1.00 93.75 303 THR A N 1
ATOM 2281 C CA . THR A 1 303 ? 14.244 9.586 -12.733 1.00 93.75 303 THR A CA 1
ATOM 2282 C C . THR A 1 303 ? 12.953 9.665 -11.929 1.00 93.75 303 THR A C 1
ATOM 2284 O O . THR A 1 303 ? 11.869 9.484 -12.482 1.00 93.75 303 THR A O 1
ATOM 2287 N N . TRP A 1 304 ? 13.099 10.014 -10.650 1.00 93.06 304 TRP A N 1
ATOM 2288 C CA . TRP A 1 304 ? 12.016 10.382 -9.748 1.00 93.06 304 TRP A CA 1
ATOM 2289 C C . TRP A 1 304 ? 12.197 11.829 -9.292 1.00 93.06 304 TRP A C 1
ATOM 2291 O O . TRP A 1 304 ? 13.255 12.178 -8.758 1.00 93.06 304 TRP A O 1
ATOM 2301 N N . ARG A 1 305 ? 11.195 12.675 -9.520 1.00 92.25 305 ARG A N 1
ATOM 2302 C CA . ARG A 1 305 ? 11.191 14.076 -9.084 1.00 92.25 305 ARG A CA 1
ATOM 2303 C C . ARG A 1 305 ? 10.370 14.236 -7.812 1.00 92.25 305 ARG A C 1
ATOM 2305 O O . ARG A 1 305 ? 9.587 13.363 -7.448 1.00 92.25 305 ARG A O 1
ATOM 2312 N N . ASP A 1 306 ? 10.569 15.364 -7.138 1.00 85.12 306 ASP A N 1
ATOM 2313 C CA . ASP A 1 306 ? 9.812 15.697 -5.935 1.00 85.12 306 ASP A CA 1
ATOM 2314 C C . ASP A 1 306 ? 8.304 15.585 -6.195 1.00 85.12 306 ASP A C 1
ATOM 2316 O O . ASP A 1 306 ? 7.818 15.974 -7.263 1.00 85.12 306 ASP A O 1
ATOM 2320 N N . GLY A 1 307 ? 7.595 14.948 -5.265 1.00 80.50 307 GLY A N 1
ATOM 2321 C CA . GLY A 1 307 ? 6.170 14.667 -5.410 1.00 80.50 307 GLY A CA 1
ATOM 2322 C C . GLY A 1 307 ? 5.764 13.763 -6.592 1.00 80.50 307 GLY A C 1
ATOM 2323 O O . GLY A 1 307 ? 4.585 13.698 -6.934 1.00 80.50 307 GLY A O 1
ATOM 2324 N N . GLY A 1 308 ? 6.706 13.082 -7.251 1.00 87.06 308 GLY A N 1
ATOM 2325 C CA . GLY A 1 308 ? 6.439 12.318 -8.474 1.00 87.06 308 GLY A CA 1
ATOM 2326 C C . GLY A 1 308 ? 6.317 13.191 -9.729 1.00 87.06 308 GLY A C 1
ATOM 2327 O O . GLY A 1 308 ? 5.712 12.778 -10.719 1.00 87.06 308 GLY A O 1
ATOM 2328 N N . GLY A 1 309 ? 6.873 14.404 -9.702 1.00 86.12 309 GLY A N 1
ATOM 2329 C CA . GLY A 1 309 ? 6.874 15.307 -10.848 1.00 86.12 309 GLY A CA 1
ATOM 2330 C C . GLY A 1 309 ? 5.528 16.007 -11.096 1.00 86.12 309 GLY A C 1
ATOM 2331 O O . GLY A 1 309 ? 4.575 15.859 -10.328 1.00 86.12 309 GLY A O 1
ATOM 2332 N N . PRO A 1 310 ? 5.440 16.826 -12.160 1.00 85.50 310 PRO A N 1
ATOM 2333 C CA . PRO A 1 310 ? 4.244 17.607 -12.453 1.00 85.50 310 PRO A CA 1
ATOM 2334 C C . PRO A 1 310 ? 3.045 16.679 -12.661 1.00 85.50 310 PRO A C 1
ATOM 2336 O O . PRO A 1 310 ? 3.098 15.777 -13.488 1.00 85.50 310 PRO A O 1
ATOM 2339 N N . GLY A 1 311 ? 1.970 16.888 -11.896 1.00 81.06 311 GLY A N 1
ATOM 2340 C CA . GLY A 1 311 ? 0.750 16.083 -12.011 1.00 81.06 311 GLY A CA 1
ATOM 2341 C C . GLY A 1 311 ? 0.951 14.589 -11.737 1.00 81.06 311 GLY A C 1
ATOM 2342 O O . GLY A 1 311 ? 0.224 13.786 -12.308 1.00 81.06 311 GLY A O 1
ATOM 2343 N N . ALA A 1 312 ? 1.938 14.212 -10.912 1.00 86.56 312 ALA A N 1
ATOM 2344 C CA . ALA A 1 312 ? 2.265 12.817 -10.605 1.00 86.56 312 ALA A CA 1
ATOM 2345 C C . ALA A 1 312 ? 2.704 11.980 -11.831 1.00 86.56 312 ALA A C 1
ATOM 2347 O O . ALA A 1 312 ? 2.570 10.756 -11.840 1.00 86.56 312 ALA A O 1
ATOM 2348 N N . MET A 1 313 ? 3.263 12.617 -12.866 1.00 91.19 313 MET A N 1
ATOM 2349 C CA . MET A 1 313 ? 3.694 11.944 -14.100 1.00 91.19 313 MET A CA 1
ATOM 2350 C C . MET A 1 313 ? 4.804 10.898 -13.903 1.00 91.19 313 MET A C 1
ATOM 2352 O O . MET A 1 313 ? 4.923 9.985 -14.715 1.00 91.19 313 MET A O 1
ATOM 2356 N N . ASP A 1 314 ? 5.611 10.961 -12.841 1.00 93.00 314 ASP A N 1
ATOM 2357 C CA . ASP A 1 314 ? 6.587 9.900 -12.552 1.00 93.00 314 ASP A CA 1
ATOM 2358 C C . ASP A 1 314 ? 5.915 8.622 -12.023 1.00 93.00 314 ASP A C 1
ATOM 2360 O O . ASP A 1 314 ? 6.397 7.530 -12.328 1.00 93.00 314 ASP A O 1
ATOM 2364 N N . TYR A 1 315 ? 4.762 8.729 -11.347 1.00 93.06 315 TYR A N 1
ATOM 2365 C CA . TYR A 1 315 ? 3.913 7.570 -11.039 1.00 93.06 315 TYR A CA 1
ATOM 2366 C C . TYR A 1 315 ? 3.352 6.957 -12.325 1.00 93.06 315 TYR A C 1
ATOM 2368 O O . TYR A 1 315 ? 3.422 5.746 -12.512 1.00 93.06 315 TYR A O 1
ATOM 2376 N N . GLU A 1 316 ? 2.862 7.784 -13.259 1.00 92.81 316 GLU A N 1
ATOM 2377 C CA . GLU A 1 316 ? 2.404 7.310 -14.576 1.00 92.81 316 GLU A CA 1
ATOM 2378 C C . GLU A 1 316 ? 3.532 6.550 -15.301 1.00 92.81 316 GLU A C 1
ATOM 2380 O O . GLU A 1 316 ? 3.345 5.447 -15.807 1.00 92.81 316 GLU A O 1
ATOM 2385 N N . ARG A 1 317 ? 4.753 7.089 -15.306 1.00 94.56 317 ARG A N 1
ATOM 2386 C CA . ARG A 1 317 ? 5.906 6.434 -15.943 1.00 94.56 317 ARG A CA 1
ATOM 2387 C C . ARG A 1 317 ? 6.257 5.101 -15.274 1.00 94.56 317 ARG A C 1
ATOM 2389 O O . ARG A 1 317 ? 6.514 4.125 -15.980 1.00 94.56 317 ARG A O 1
ATOM 2396 N 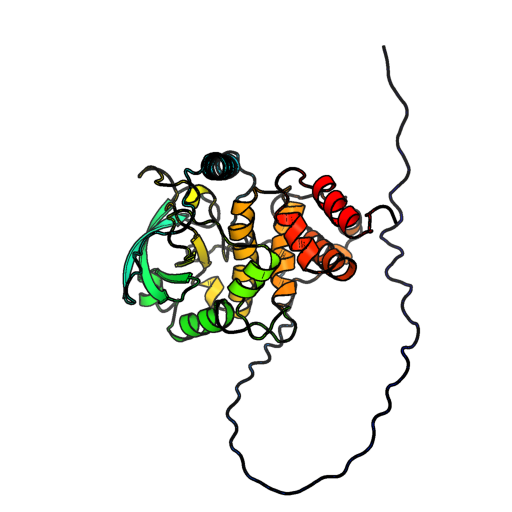N . GLY A 1 318 ? 6.245 5.050 -13.941 1.00 94.81 318 GLY A N 1
ATOM 2397 C CA . GLY A 1 318 ? 6.475 3.827 -13.169 1.00 94.81 318 GLY A CA 1
ATOM 2398 C C . GLY A 1 318 ? 5.421 2.757 -13.453 1.00 94.81 318 GLY A C 1
ATOM 2399 O O . GLY A 1 318 ? 5.765 1.644 -13.852 1.00 94.81 318 GLY A O 1
ATOM 2400 N N . GLY A 1 319 ? 4.140 3.114 -13.333 1.00 94.25 319 GLY A N 1
ATOM 2401 C CA . GLY A 1 319 ? 3.017 2.216 -13.602 1.00 94.25 319 GLY A CA 1
ATOM 2402 C C . GLY A 1 319 ? 3.029 1.653 -15.021 1.00 94.25 319 GLY A C 1
ATOM 2403 O O . GLY A 1 319 ? 2.862 0.442 -15.195 1.00 94.25 319 GLY A O 1
ATOM 2404 N N . LEU A 1 320 ? 3.323 2.489 -16.029 1.00 94.94 320 LEU A N 1
ATOM 2405 C CA . LEU A 1 320 ? 3.438 2.033 -17.418 1.00 94.94 320 LEU A CA 1
ATOM 2406 C C . LEU A 1 320 ? 4.532 0.988 -17.564 1.00 94.94 320 LEU A C 1
ATOM 2408 O O . LEU A 1 320 ? 4.332 -0.055 -18.182 1.00 94.94 320 LEU A O 1
ATOM 2412 N N . PHE A 1 321 ? 5.703 1.297 -17.014 1.00 95.81 321 PHE A N 1
ATOM 2413 C CA . PHE A 1 321 ? 6.883 0.472 -17.168 1.00 95.81 321 PHE A CA 1
ATOM 2414 C C . PHE A 1 321 ? 6.689 -0.906 -16.529 1.00 95.81 321 PHE A C 1
ATOM 2416 O O . PHE A 1 321 ? 6.952 -1.914 -17.179 1.00 95.81 321 PHE A O 1
ATOM 2423 N N . PHE A 1 322 ? 6.171 -0.977 -15.300 1.00 96.88 322 PHE A N 1
ATOM 2424 C CA . PHE A 1 322 ? 5.953 -2.263 -14.631 1.00 96.88 322 PHE A CA 1
ATOM 2425 C C . PHE A 1 322 ? 4.774 -3.051 -15.200 1.00 96.88 322 PHE A C 1
ATOM 2427 O O . PHE A 1 322 ? 4.846 -4.277 -15.246 1.00 96.88 322 PHE A O 1
ATOM 2434 N N . THR A 1 323 ? 3.748 -2.374 -15.720 1.00 95.75 323 THR A N 1
ATOM 2435 C CA . THR A 1 323 ? 2.687 -3.036 -16.493 1.00 95.75 323 THR A CA 1
ATOM 2436 C C . THR A 1 323 ? 3.255 -3.660 -17.767 1.00 95.75 323 THR A C 1
ATOM 2438 O O . THR A 1 323 ? 3.037 -4.842 -18.017 1.00 95.75 323 THR A O 1
ATOM 2441 N N . PHE A 1 324 ? 4.067 -2.915 -18.524 1.00 94.62 324 PHE A N 1
ATOM 2442 C CA . PHE A 1 324 ? 4.756 -3.440 -19.704 1.00 94.62 324 PHE A CA 1
ATOM 2443 C C . PHE A 1 324 ? 5.652 -4.637 -19.358 1.00 94.62 324 PHE A C 1
ATOM 2445 O O . PHE A 1 324 ? 5.599 -5.664 -20.031 1.00 94.62 324 PHE A O 1
ATOM 2452 N N . LEU A 1 325 ? 6.450 -4.551 -18.288 1.00 95.56 325 LEU A N 1
ATOM 2453 C CA . LEU A 1 325 ? 7.266 -5.685 -17.851 1.00 95.56 325 LEU A CA 1
ATOM 2454 C C . LEU A 1 325 ? 6.397 -6.899 -17.499 1.00 95.56 325 LEU A C 1
ATOM 2456 O O . LEU A 1 325 ? 6.726 -8.011 -17.906 1.00 95.56 325 LEU A O 1
ATOM 2460 N N . ALA A 1 326 ? 5.277 -6.705 -16.802 1.00 95.88 326 ALA A N 1
ATOM 2461 C CA . ALA A 1 326 ? 4.371 -7.794 -16.460 1.00 95.88 326 ALA A CA 1
ATOM 2462 C C . ALA A 1 326 ? 3.775 -8.467 -17.704 1.00 95.88 326 ALA A C 1
ATOM 2464 O O . ALA A 1 326 ? 3.642 -9.687 -17.730 1.00 95.88 326 ALA A O 1
ATOM 2465 N N . GLU A 1 327 ? 3.465 -7.708 -18.756 1.00 93.44 327 GLU A N 1
ATOM 2466 C CA . GLU A 1 327 ? 3.004 -8.264 -20.034 1.00 93.44 327 GLU A CA 1
ATOM 2467 C C . GLU A 1 327 ? 4.098 -9.061 -20.763 1.00 93.44 327 GLU A C 1
ATOM 2469 O O . GLU A 1 327 ? 3.799 -10.015 -21.483 1.00 93.44 327 GLU A O 1
ATOM 2474 N N . ARG A 1 328 ? 5.373 -8.692 -20.583 1.00 92.25 328 ARG A N 1
ATOM 2475 C CA . ARG A 1 328 ? 6.511 -9.352 -21.242 1.00 92.25 328 ARG A CA 1
ATOM 2476 C C . ARG A 1 328 ? 6.969 -10.618 -20.525 1.00 92.25 328 ARG A C 1
ATOM 2478 O O . ARG A 1 328 ? 7.196 -11.625 -21.188 1.00 92.25 328 ARG A O 1
ATOM 2485 N N . VAL A 1 329 ? 7.110 -10.562 -19.200 1.00 93.75 329 VAL A N 1
ATOM 2486 C CA . VAL A 1 329 ? 7.701 -11.639 -18.378 1.00 93.75 329 VAL A CA 1
ATOM 2487 C C . VAL A 1 329 ? 6.743 -12.240 -17.348 1.00 93.75 329 VAL A C 1
ATOM 2489 O O . VAL A 1 329 ? 7.115 -13.138 -16.596 1.00 93.75 329 VAL A O 1
ATOM 2492 N N . GLY A 1 330 ? 5.492 -11.788 -17.329 1.00 94.81 330 GLY A N 1
ATOM 2493 C CA . GLY A 1 330 ? 4.459 -12.266 -16.421 1.00 94.81 330 GLY A CA 1
ATOM 2494 C C . GLY A 1 330 ? 4.447 -11.542 -15.074 1.00 94.81 330 GLY A C 1
ATOM 2495 O O . GLY A 1 330 ? 5.466 -11.091 -14.551 1.00 94.81 330 GLY A O 1
ATOM 2496 N N . THR A 1 331 ? 3.266 -11.492 -14.461 1.00 96.44 331 THR A N 1
ATOM 2497 C CA . THR A 1 331 ? 3.018 -10.858 -13.158 1.00 96.44 331 THR A CA 1
ATOM 2498 C C . THR A 1 331 ? 3.936 -11.373 -12.045 1.00 96.44 331 THR A C 1
ATOM 2500 O O . THR A 1 331 ? 4.445 -10.588 -11.247 1.00 96.44 331 THR A O 1
ATOM 2503 N N . MET A 1 332 ? 4.212 -12.681 -12.017 1.00 96.94 332 MET A N 1
ATOM 2504 C CA . MET A 1 332 ? 5.069 -13.286 -10.991 1.00 96.94 332 MET A CA 1
ATOM 2505 C C . MET A 1 332 ? 6.516 -12.790 -11.049 1.00 96.94 332 MET A C 1
ATOM 2507 O O . MET A 1 332 ? 7.184 -12.740 -10.016 1.00 96.94 332 MET A O 1
ATOM 2511 N N . ALA A 1 333 ? 7.008 -12.386 -12.224 1.00 96.25 333 ALA A N 1
ATOM 2512 C CA . ALA A 1 333 ? 8.333 -11.791 -12.340 1.00 96.25 333 ALA A CA 1
ATOM 2513 C C . ALA A 1 333 ? 8.397 -10.439 -11.613 1.00 96.25 333 ALA A C 1
ATOM 2515 O O . ALA A 1 333 ? 9.399 -10.145 -10.968 1.00 96.25 333 ALA A O 1
ATOM 2516 N N . ILE A 1 334 ? 7.318 -9.648 -11.625 1.00 97.56 334 ILE A N 1
ATOM 2517 C CA . ILE A 1 334 ? 7.269 -8.374 -10.890 1.00 97.56 334 ILE A CA 1
ATOM 2518 C C . ILE A 1 334 ? 7.335 -8.616 -9.379 1.00 97.56 334 ILE A C 1
ATOM 2520 O O . ILE A 1 334 ? 8.104 -7.959 -8.677 1.00 97.56 334 ILE A O 1
ATOM 2524 N N . GLY A 1 335 ? 6.617 -9.633 -8.896 1.00 97.44 335 GLY A N 1
ATOM 2525 C CA . GLY A 1 335 ? 6.742 -10.133 -7.527 1.00 97.44 335 GLY A CA 1
ATOM 2526 C C . GLY A 1 335 ? 8.180 -10.485 -7.150 1.00 97.44 335 GLY A C 1
ATOM 2527 O O . GLY A 1 335 ? 8.710 -10.009 -6.147 1.00 97.44 335 GLY A O 1
ATOM 2528 N N . GLN A 1 336 ? 8.862 -11.253 -8.000 1.00 96.50 336 GLN A N 1
ATOM 2529 C CA . GLN A 1 336 ? 10.266 -11.620 -7.792 1.00 96.50 336 GLN A CA 1
ATOM 2530 C C . GLN A 1 336 ? 11.207 -10.407 -7.765 1.00 96.50 336 GLN A C 1
ATOM 2532 O O . GLN A 1 336 ? 12.174 -10.412 -6.999 1.00 96.50 336 GLN A O 1
ATOM 2537 N N . MET A 1 337 ? 10.937 -9.372 -8.570 1.00 96.69 337 MET A N 1
ATOM 2538 C CA . MET A 1 337 ? 11.710 -8.125 -8.555 1.00 96.69 337 MET A CA 1
ATOM 2539 C C . MET A 1 337 ? 11.566 -7.409 -7.207 1.00 96.69 337 MET A C 1
ATOM 2541 O O . MET A 1 337 ? 12.582 -7.079 -6.591 1.00 96.69 337 MET A O 1
ATOM 2545 N N . MET A 1 338 ? 10.337 -7.252 -6.699 1.00 97.12 338 MET A N 1
ATOM 2546 C CA . MET A 1 338 ? 10.082 -6.639 -5.387 1.00 97.12 338 MET A CA 1
ATOM 2547 C C . MET A 1 338 ? 10.775 -7.408 -4.251 1.00 97.12 338 MET A C 1
ATOM 2549 O O . MET A 1 338 ? 11.438 -6.820 -3.392 1.00 97.12 338 MET A O 1
ATOM 2553 N N . GLN A 1 339 ? 10.678 -8.739 -4.273 1.00 95.94 339 GLN A N 1
ATOM 2554 C CA . GLN A 1 339 ? 11.229 -9.614 -3.234 1.00 95.94 339 GLN A CA 1
ATOM 2555 C C . GLN A 1 339 ? 12.769 -9.676 -3.228 1.00 95.94 339 GLN A C 1
ATOM 2557 O O . GLN A 1 339 ? 13.379 -10.217 -2.297 1.00 95.94 339 GLN A O 1
ATOM 2562 N N . GLY A 1 340 ? 13.433 -9.127 -4.250 1.00 94.00 340 GLY A N 1
ATOM 2563 C CA . GLY A 1 340 ? 14.885 -9.126 -4.382 1.00 94.00 340 GLY A CA 1
ATOM 2564 C C . GLY A 1 340 ? 15.591 -8.378 -3.244 1.00 94.00 340 GLY A C 1
ATOM 2565 O O . GLY A 1 340 ? 15.573 -7.154 -3.179 1.00 94.00 340 GLY A O 1
ATOM 2566 N N . LEU A 1 341 ? 16.293 -9.105 -2.364 1.00 89.19 341 LEU A N 1
ATOM 2567 C CA . LEU A 1 341 ? 16.970 -8.518 -1.190 1.00 89.19 341 LEU A CA 1
ATOM 2568 C C . LEU A 1 341 ? 18.381 -7.968 -1.460 1.00 89.19 341 LEU A C 1
ATOM 2570 O O . LEU A 1 341 ? 18.915 -7.217 -0.648 1.00 89.19 341 LEU A O 1
ATOM 2574 N N . LYS A 1 342 ? 19.037 -8.404 -2.543 1.00 89.19 342 LYS A N 1
ATOM 2575 C CA . LYS A 1 342 ? 20.471 -8.133 -2.788 1.00 89.19 342 LYS A CA 1
ATOM 2576 C C . LYS A 1 342 ? 20.728 -7.099 -3.876 1.00 89.19 342 LYS A C 1
ATOM 2578 O O . LYS A 1 342 ? 21.702 -6.359 -3.796 1.00 89.19 342 LYS A O 1
ATOM 2583 N N . LYS A 1 343 ? 19.904 -7.107 -4.920 1.00 92.56 343 LYS A N 1
ATOM 2584 C CA . LYS A 1 343 ? 19.999 -6.201 -6.062 1.00 92.56 343 LYS A CA 1
ATOM 2585 C C . LYS A 1 343 ? 18.721 -5.375 -6.085 1.00 92.56 343 LYS A C 1
ATOM 2587 O O . LYS A 1 343 ? 17.645 -5.949 -5.978 1.00 92.56 343 LYS A O 1
ATOM 2592 N N . LYS A 1 344 ? 18.875 -4.061 -6.199 1.00 91.88 344 LYS A N 1
ATOM 2593 C CA . LYS A 1 344 ? 17.794 -3.073 -6.270 1.00 91.88 344 LYS A CA 1
ATOM 2594 C C . LYS A 1 344 ? 17.991 -2.213 -7.521 1.00 91.88 344 LYS A C 1
ATOM 2596 O O . LYS A 1 344 ? 19.066 -2.246 -8.133 1.00 91.88 344 LYS A O 1
ATOM 2601 N N . GLY A 1 345 ? 16.980 -1.450 -7.901 1.00 92.50 345 GLY A N 1
ATOM 2602 C CA . GLY A 1 345 ? 16.970 -0.592 -9.080 1.00 92.50 345 GLY A CA 1
ATOM 2603 C C . GLY A 1 345 ? 17.088 -1.400 -10.371 1.00 92.50 345 GLY A C 1
ATOM 2604 O O . GLY A 1 345 ? 16.724 -2.576 -10.420 1.00 92.50 345 GLY A O 1
ATOM 2605 N N . GLY A 1 346 ? 17.681 -0.796 -11.405 1.00 92.69 346 GLY A N 1
ATOM 2606 C CA . GLY A 1 346 ? 17.907 -1.463 -12.696 1.00 92.69 346 GLY A CA 1
ATOM 2607 C C . GLY A 1 346 ? 18.616 -2.818 -12.570 1.00 92.69 346 GLY A C 1
ATOM 2608 O O . GLY A 1 346 ? 18.187 -3.791 -13.171 1.00 92.69 346 GLY A O 1
ATOM 2609 N N . ALA A 1 347 ? 19.614 -2.937 -11.685 1.00 92.69 347 ALA A N 1
ATOM 2610 C CA . ALA A 1 347 ? 20.316 -4.205 -11.467 1.00 92.69 347 ALA A CA 1
ATOM 2611 C C . ALA A 1 347 ? 19.424 -5.309 -10.864 1.00 92.69 347 ALA A C 1
ATOM 2613 O O . ALA A 1 347 ? 19.693 -6.497 -11.068 1.00 92.69 347 ALA A O 1
ATOM 2614 N N . GLY A 1 348 ? 18.403 -4.935 -10.084 1.00 93.19 348 GLY A N 1
ATOM 2615 C CA . GLY A 1 348 ? 17.383 -5.854 -9.577 1.00 93.19 348 GLY A CA 1
ATOM 2616 C C . GLY A 1 348 ? 16.488 -6.353 -10.707 1.00 93.19 348 GLY A C 1
ATOM 2617 O O . GLY A 1 348 ? 16.377 -7.566 -10.899 1.00 93.19 348 GLY A O 1
ATOM 2618 N N . ILE A 1 349 ? 15.963 -5.420 -11.505 1.00 94.69 349 ILE A N 1
ATOM 2619 C CA . ILE A 1 349 ? 15.130 -5.695 -12.685 1.00 94.69 349 ILE A CA 1
ATOM 2620 C C . ILE A 1 349 ? 15.870 -6.615 -13.667 1.00 94.69 349 ILE A C 1
ATOM 2622 O O . ILE A 1 349 ? 15.380 -7.702 -13.968 1.00 94.69 349 ILE A O 1
ATOM 2626 N N . ASP A 1 350 ? 17.090 -6.252 -14.075 1.00 93.19 350 ASP A N 1
ATOM 2627 C CA . ASP A 1 350 ? 17.915 -7.035 -15.006 1.00 93.19 350 ASP A CA 1
ATOM 2628 C C . ASP A 1 350 ? 18.141 -8.465 -14.514 1.00 93.19 350 ASP A C 1
ATOM 2630 O O . ASP A 1 350 ? 18.152 -9.416 -15.298 1.00 93.19 350 ASP A O 1
ATOM 2634 N N . SER A 1 351 ? 18.323 -8.634 -13.200 1.00 92.50 351 SER A N 1
ATOM 2635 C CA . SER A 1 351 ? 18.560 -9.956 -12.629 1.00 92.50 351 SER A CA 1
ATOM 2636 C C . SER A 1 351 ? 17.359 -10.880 -12.781 1.00 92.50 351 SER A C 1
ATOM 2638 O O . SER A 1 351 ? 17.554 -12.065 -13.037 1.00 92.50 351 SER A O 1
ATOM 2640 N N . VAL A 1 352 ? 16.142 -10.344 -12.666 1.00 92.75 352 VAL A N 1
ATOM 2641 C CA . VAL A 1 352 ? 14.916 -11.121 -12.846 1.00 92.75 352 VAL A CA 1
ATOM 2642 C C . VAL A 1 352 ? 14.636 -11.344 -14.321 1.00 92.75 352 VAL A C 1
ATOM 2644 O O . VAL A 1 352 ? 14.389 -12.482 -14.700 1.00 92.75 352 VAL A O 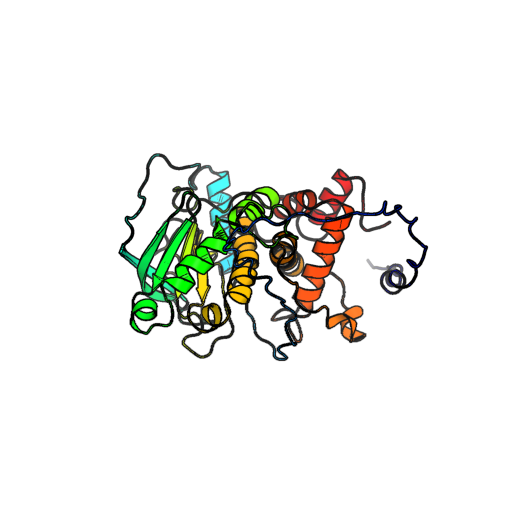1
ATOM 2647 N N . LEU A 1 353 ? 14.777 -10.324 -15.169 1.00 92.88 353 LEU A N 1
ATOM 2648 C CA . LEU A 1 353 ? 14.623 -10.491 -16.618 1.00 92.88 353 LEU A CA 1
ATOM 2649 C C . LEU A 1 353 ? 15.546 -11.589 -17.156 1.00 92.88 353 LEU A C 1
ATOM 2651 O O . LEU A 1 353 ? 15.079 -12.498 -17.838 1.00 92.88 353 LEU A O 1
ATOM 2655 N N . THR A 1 354 ? 16.813 -11.597 -16.729 1.00 92.06 354 THR A N 1
ATOM 2656 C CA . THR A 1 354 ? 17.776 -12.639 -17.118 1.00 92.06 354 THR A CA 1
ATOM 2657 C C . THR A 1 354 ? 17.312 -14.038 -16.693 1.00 92.06 354 THR A C 1
ATOM 2659 O O . THR A 1 354 ? 17.502 -14.996 -17.440 1.00 92.06 354 THR A O 1
ATOM 2662 N N . MET A 1 355 ? 16.689 -14.187 -15.513 1.00 89.12 355 MET A N 1
ATOM 2663 C CA . MET A 1 355 ? 16.132 -15.477 -15.067 1.00 89.12 355 MET A CA 1
ATOM 2664 C C . MET A 1 355 ? 14.979 -15.960 -15.956 1.00 89.12 355 MET A C 1
ATOM 2666 O O . MET A 1 355 ? 14.796 -17.168 -16.095 1.00 89.12 355 MET A O 1
ATOM 2670 N N . HIS A 1 356 ? 14.241 -15.035 -16.570 1.00 89.06 356 HIS A N 1
ATOM 2671 C CA . HIS A 1 356 ? 13.146 -15.318 -17.504 1.00 89.06 356 HIS A CA 1
ATOM 2672 C C . HIS A 1 356 ? 13.585 -15.325 -18.976 1.00 89.06 356 HIS A C 1
ATOM 2674 O O . HIS A 1 356 ? 12.747 -15.465 -19.859 1.00 89.06 356 HIS A O 1
ATOM 2680 N N . GLY A 1 357 ? 14.892 -15.232 -19.250 1.00 86.25 357 GLY A N 1
ATOM 2681 C CA . GLY A 1 357 ? 15.441 -15.281 -20.609 1.00 86.25 357 GLY A CA 1
ATOM 2682 C C . GLY A 1 357 ? 15.291 -13.985 -21.410 1.00 86.25 357 GLY A C 1
ATOM 2683 O O . GLY A 1 357 ? 15.425 -14.019 -22.628 1.00 86.25 357 GLY A O 1
ATOM 2684 N N . GLU A 1 358 ? 15.034 -12.864 -20.740 1.00 85.12 358 GLU A N 1
ATOM 2685 C CA . GLU A 1 358 ? 14.850 -11.535 -21.332 1.00 85.12 358 GLU A CA 1
ATOM 2686 C C . GLU A 1 358 ? 15.932 -10.569 -20.811 1.00 85.12 358 GLU A C 1
ATOM 2688 O O . GLU A 1 358 ? 16.610 -10.831 -19.813 1.00 85.12 358 GLU A O 1
ATOM 2693 N N . ASN A 1 359 ? 16.110 -9.424 -21.466 1.00 77.31 359 ASN A N 1
ATOM 2694 C CA . ASN A 1 359 ? 16.950 -8.331 -20.972 1.00 77.31 359 ASN A CA 1
ATOM 2695 C C . ASN A 1 359 ? 16.411 -6.978 -21.479 1.00 77.31 359 ASN A C 1
ATOM 2697 O O . ASN A 1 359 ? 15.604 -6.942 -22.398 1.00 77.31 359 ASN A O 1
ATOM 2701 N N . LEU A 1 360 ? 16.831 -5.860 -20.874 1.00 68.25 360 LEU A N 1
ATOM 2702 C CA . LEU A 1 360 ? 16.419 -4.510 -21.309 1.00 68.25 360 LEU A CA 1
ATO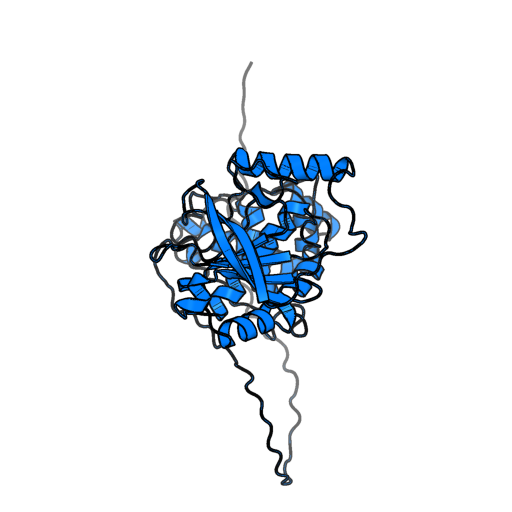M 2703 C C . LEU A 1 360 ? 17.208 -3.979 -22.526 1.00 68.25 360 LEU A C 1
ATOM 2705 O O . LEU A 1 360 ? 17.016 -2.828 -22.916 1.00 68.25 360 LEU A O 1
ATOM 2709 N N . SER A 1 361 ? 18.153 -4.757 -23.060 1.00 58.00 361 SER A N 1
ATOM 2710 C CA . SER A 1 361 ? 19.049 -4.371 -24.162 1.00 58.00 361 SER A CA 1
ATOM 2711 C C . SER A 1 361 ? 18.669 -4.945 -25.532 1.00 58.00 361 SER A C 1
ATOM 2713 O O . SER A 1 361 ? 19.300 -4.560 -26.519 1.00 58.00 361 SER A O 1
ATOM 2715 N N . ASP A 1 362 ? 17.659 -5.813 -25.586 1.00 43.66 362 ASP A N 1
ATOM 2716 C CA . ASP A 1 362 ? 17.003 -6.304 -26.804 1.00 43.66 362 ASP A CA 1
ATOM 2717 C C . ASP A 1 362 ? 15.773 -5.440 -27.132 1.00 43.66 362 ASP A C 1
ATOM 2719 O O . ASP A 1 362 ? 15.486 -5.267 -28.342 1.00 43.66 362 ASP A O 1
#

Secondary structure (DSSP, 8-state):
-----------SSSTTTTS----PPPPPPPPP---------------------PPP--S----B----SSHHHHHHHHHHHHHHHTT-S-SS-SS---PPTT-EEEEEEESSSS-S-EEEEEEEEEEE-SSEEEEEEHHHHHTTSS-HHHHHHHHIIIII---TTSS-TTS-HHHHHHHHH-----SSSSS-EEEEEE-SSTTS----EE--GGGGSSS--TTSS--SS-EEEEESSTTGGGHHHHHHHHHHHHHHHHHHTT----HHHHHHHHHHHHHHTTPPPPP-GGGG-HHHHTS-TT---GGGSGGGHHHHHHHHHHHHHHHHH-HHHHHHHHH-SS--THHHHHHHHHHTT--TT-

Radius of gyration: 22.52 Å; chains: 1; bounding box: 88×40×63 Å

pLDDT: mean 80.16, std 23.52, range [25.61, 98.62]

Foldseek 3Di:
DDDDDDDDDDDDPPVPPPPPPDDDDDDDDDDDDDDDDDDDDDDDDPPPPPPPPPDDPDDQAQQELADQDDPVLQVLLVVLQVCVVVCNFAPADDDDDDDDQQDKDWAWDDPASPDQDTDIFIWGFHDDDLAATEIEGPVLVVVVLDDPVLVVLLCCQQAAAFPPQALGRRGHLQVSCCVAQNAFGCQVRRNYEYEYEEARHVPNHRHFWYDGSQQSDQPDDPRHHHDRGLYIYGYSHVLSVDVLNRSLSSQLRVLVRSLSNQGDFQPLQSLLLSQLSSVNSPRDHDDLCLVVDPVSVSPDLSDADVSCPNNVNSSSSSVVVSVVVCVVQNSNLSSQLSNDNPDHDQRSNQVSCVVSVHGPPD

Sequence (362 aa):
MRATLHNTASFALIAALLLVLSGPKPAFAAESDPDPVSGRSVHLTPQLDLDLSHPGHGSAEHFCGTDMTSPSARASVESYLAAKRAGLYPSARKGGYTPDIGAEQEFKVREGSTNSAFMLLNFRLVDTTSLYNLWVEVAEITNGNVSTSDISSLKSVIHDSTPSRSINPSQGLFANNNDVFGLPPNIDGDGIVDVLMYDIGRGSGSTLGYVSSADAVLNPPADQMGNGRDILYLDSDQGTSNLATLAVIAAHEYAHLIHLSYGWDTTFVTEGYAEYAMVMNGYYWRGVNFTNSITETTQPLFTWRDGGGPGAMDYERGGLFFTFLAERVGTMAIGQMMQGLKKKGGAGIDSVLTMHGENLSD